Protein AF-A0A2T2RHN2-F1 (afdb_monomer)

Secondary structure (DSSP, 8-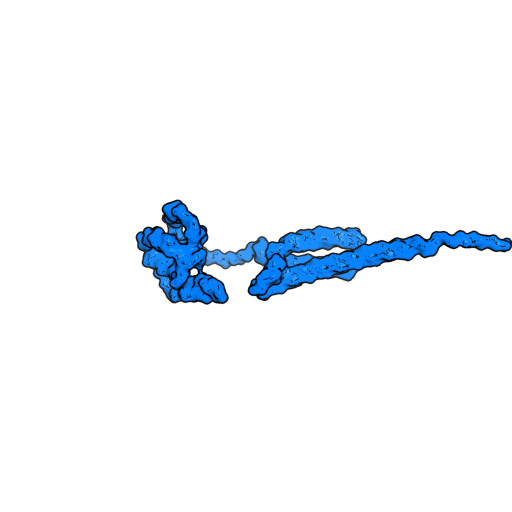state):
--------SSSHHHHHHHHHHHHHHHHHHHHHHHHHHHHHHHHHHHH--SHHHHGGGTTHHHHHHHHHHHHHHHHHH---HHHHHHHHHHHHHHHHHHHHHHS--------------EEEEE--TT---HHHHHHHHHHHT-SEEEEEEE-HHHHHHHGGGGGT-SEEEE-SS-STTEEEEEESS-EEEEEEEEETTTTEEEEEEEE----

Solvent-accessible surface area (backbone atoms only — not comparable to full-atom values): 12425 Å² total; per-residue (Å²): 141,81,86,86,76,84,90,71,77,78,71,64,59,59,59,55,49,48,56,50,53,50,53,51,50,51,51,51,54,50,51,52,50,52,36,51,52,45,50,47,18,53,51,19,70,77,65,48,83,51,75,81,49,35,63,49,46,76,50,48,70,59,53,40,53,52,44,52,56,50,42,53,52,42,68,76,74,52,87,57,63,67,61,51,50,54,41,53,51,38,44,52,60,44,44,62,65,50,49,67,76,72,49,80,80,79,73,87,69,88,67,77,89,72,87,78,42,75,41,80,44,74,62,46,62,84,54,82,62,53,68,59,53,53,50,52,54,59,72,67,63,48,44,32,39,37,38,32,23,31,26,65,69,49,53,65,64,51,56,68,49,61,80,76,24,80,31,76,51,63,38,92,60,50,44,84,58,7,41,37,40,37,18,56,50,71,71,37,85,68,46,73,48,66,44,75,98,76,59,41,66,43,78,48,64,43,74,80,83,83,129

Foldseek 3Di:
DDDDDDPDDPPPVPVVVVVVVVVVVVLVVVLVVLLVLLVLLLVCVVPVPDPVSVVSVPCLVVSLVVLVVSLVVCVVPPPPVVSNVSSVVSNVSSCVSPVVVVPDPPPPDPDDDPDAFEAEDACQQPDPPLVVVVVVCVVSLHQKYKYWQHAPVSVVSCVVCVVVFVDKDKAPHRPRTIMMMGHNFDWAPWDWAADDPVRHTDIDTDGDRDD

Radius of gyration: 30.42 Å; Cα contacts (8 Å, |Δi|>4): 239; chains: 1; bounding box: 68×36×105 Å

Nearest PDB structures (foldseek):
  7n94-assembly2_B  TM=6.405E-01  e=8.245E-03  Homo sapiens
  7n8k-assembly2_B  TM=5.873E-01  e=9.298E-03  Homo sapiens
  2v0r-assembly2_B  TM=6.037E-01  e=1.416E-02  Homo sapiens
  2v0s-assembly1_A  TM=5.812E-01  e=1.182E-02  Homo sapiens
  9had-assembly1_A  TM=3.430E-01  e=9.296E+00  Dermatophagoides farinae

Structure (mmCIF, N/CA/C/O backbone):
data_AF-A0A2T2RHN2-F1
#
_entry.id   AF-A0A2T2RHN2-F1
#
loop_
_atom_site.group_PDB
_atom_site.id
_atom_site.type_symbol
_atom_site.label_atom_id
_atom_site.label_alt_id
_atom_site.label_comp_id
_atom_site.label_asym_id
_atom_site.label_entity_id
_atom_site.label_seq_id
_atom_site.pdbx_PDB_ins_code
_atom_site.Cartn_x
_atom_site.Cartn_y
_atom_site.Cartn_z
_atom_site.occupancy
_atom_site.B_iso_or_equiv
_atom_site.auth_seq_id
_atom_site.auth_comp_id
_atom_site.auth_asym_id
_atom_site.auth_atom_id
_atom_site.pdbx_PDB_model_num
ATOM 1 N N . MET A 1 1 ? 44.131 2.627 -80.416 1.00 45.66 1 MET A N 1
ATOM 2 C CA . MET A 1 1 ? 44.032 3.645 -79.345 1.00 45.66 1 MET A CA 1
ATOM 3 C C . MET A 1 1 ? 42.697 4.346 -79.574 1.00 45.66 1 MET A C 1
ATOM 5 O O . MET A 1 1 ? 42.545 4.954 -80.615 1.00 45.66 1 MET A O 1
ATOM 9 N N . ILE A 1 2 ? 41.612 4.016 -78.872 1.00 35.91 2 ILE A N 1
ATOM 10 C CA . ILE A 1 2 ? 41.180 4.552 -77.568 1.00 35.91 2 ILE A CA 1
ATOM 11 C C . ILE A 1 2 ? 40.136 3.562 -77.002 1.00 35.91 2 ILE A C 1
ATOM 13 O O . ILE A 1 2 ? 39.205 3.189 -77.713 1.00 35.91 2 ILE A O 1
ATOM 17 N N . LYS A 1 3 ? 40.288 3.109 -75.748 1.00 37.75 3 LYS A N 1
ATOM 18 C CA . LYS A 1 3 ? 39.259 2.329 -75.030 1.00 37.75 3 LYS A CA 1
ATOM 19 C C . LYS A 1 3 ? 38.286 3.305 -74.365 1.00 37.75 3 LYS A C 1
ATOM 21 O O . LYS A 1 3 ? 38.691 4.061 -73.487 1.00 37.75 3 LYS A O 1
ATOM 26 N N . PHE A 1 4 ? 37.015 3.268 -74.759 1.00 41.06 4 PHE A N 1
ATOM 27 C CA . PHE A 1 4 ? 35.934 3.932 -74.032 1.00 41.06 4 PHE A CA 1
ATOM 28 C C . PHE A 1 4 ? 35.658 3.163 -72.733 1.00 41.06 4 PHE A C 1
ATOM 30 O O . PHE A 1 4 ? 35.213 2.018 -72.760 1.00 41.06 4 PHE A O 1
ATOM 37 N N . GLY A 1 5 ? 35.975 3.776 -71.591 1.00 41.75 5 GLY A N 1
ATOM 38 C CA . GLY A 1 5 ? 35.589 3.276 -70.273 1.00 41.75 5 GLY A CA 1
ATOM 39 C C . GLY A 1 5 ? 34.109 3.553 -70.015 1.00 41.75 5 GLY A C 1
ATOM 40 O O . GLY A 1 5 ? 33.680 4.707 -70.064 1.00 41.75 5 GLY A O 1
ATOM 41 N N . ASN A 1 6 ? 33.335 2.499 -69.752 1.00 39.72 6 ASN A N 1
ATOM 42 C CA . ASN A 1 6 ? 31.923 2.598 -69.393 1.00 39.72 6 ASN A CA 1
ATOM 43 C C . ASN A 1 6 ? 31.744 3.404 -68.101 1.00 39.72 6 ASN A C 1
ATOM 45 O O . ASN A 1 6 ? 32.326 3.111 -67.059 1.00 39.72 6 ASN A O 1
ATOM 49 N N . ARG A 1 7 ? 30.909 4.438 -68.191 1.00 46.47 7 ARG A N 1
ATOM 50 C CA . ARG A 1 7 ? 30.643 5.434 -67.154 1.00 46.47 7 ARG A CA 1
ATOM 51 C C . ARG A 1 7 ? 29.357 5.068 -66.394 1.00 46.47 7 ARG A C 1
ATOM 53 O O . ARG A 1 7 ? 28.388 5.814 -66.454 1.00 46.47 7 ARG A O 1
ATOM 60 N N . THR A 1 8 ? 29.316 3.914 -65.720 1.00 46.62 8 THR A N 1
ATOM 61 C CA . THR A 1 8 ? 28.096 3.446 -65.010 1.00 46.62 8 THR A CA 1
ATOM 62 C C . THR A 1 8 ? 28.266 3.093 -63.528 1.00 46.62 8 THR A C 1
ATOM 64 O O . THR A 1 8 ? 27.262 2.868 -62.856 1.00 46.62 8 THR A O 1
ATOM 67 N N . ASP A 1 9 ? 29.473 3.136 -62.959 1.00 45.91 9 ASP A N 1
ATOM 68 C CA . ASP A 1 9 ? 29.693 2.636 -61.585 1.00 45.91 9 ASP A CA 1
ATOM 69 C C . ASP A 1 9 ? 29.592 3.685 -60.461 1.00 45.91 9 ASP A C 1
ATOM 71 O O . ASP A 1 9 ? 29.598 3.337 -59.281 1.00 45.91 9 ASP A O 1
ATOM 75 N N . TYR A 1 10 ? 29.405 4.971 -60.775 1.00 45.69 10 TYR A N 1
ATOM 7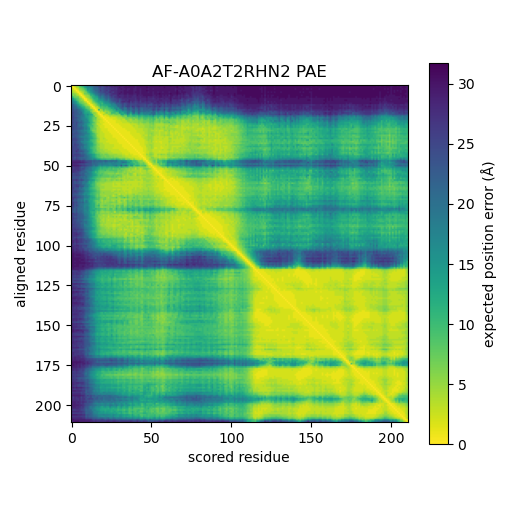6 C CA . TYR A 1 10 ? 29.424 6.032 -59.752 1.00 45.69 10 TYR A CA 1
ATOM 77 C C . TYR A 1 10 ? 28.093 6.257 -59.007 1.00 45.69 10 TYR A C 1
ATOM 79 O O . TYR A 1 10 ? 28.098 6.836 -57.923 1.00 45.69 10 TYR A O 1
ATOM 87 N N . CYS A 1 11 ? 26.951 5.785 -59.523 1.00 47.25 11 CYS A N 1
ATOM 88 C CA . CYS A 1 11 ? 25.638 6.083 -58.919 1.00 47.25 11 CYS A CA 1
ATOM 89 C C . CYS A 1 11 ? 25.150 5.052 -57.882 1.00 47.25 11 CYS A C 1
ATOM 91 O O . CYS A 1 11 ? 24.209 5.334 -57.143 1.00 47.25 11 CYS A O 1
ATOM 93 N N . LYS A 1 12 ? 25.777 3.871 -57.774 1.00 46.38 12 LYS A N 1
ATOM 94 C CA . LYS A 1 12 ? 25.343 2.832 -56.814 1.00 46.38 12 LYS A CA 1
ATOM 95 C C . LYS A 1 12 ? 25.909 3.023 -55.398 1.00 46.38 12 LYS A C 1
ATOM 97 O O . LYS A 1 12 ? 25.287 2.585 -54.432 1.00 46.38 12 LYS A O 1
ATOM 102 N N . GLY A 1 13 ? 27.044 3.711 -55.249 1.00 47.38 13 GLY A N 1
ATOM 103 C CA . GLY A 1 13 ? 27.705 3.908 -53.950 1.00 47.38 13 GLY A CA 1
ATOM 104 C C . GLY A 1 13 ? 27.023 4.929 -53.028 1.00 47.38 13 GLY A C 1
ATOM 105 O O . GLY A 1 13 ? 27.021 4.763 -51.808 1.00 47.38 13 GLY A O 1
ATOM 106 N N . THR A 1 14 ? 26.398 5.967 -53.588 1.00 53.41 14 THR A N 1
ATOM 107 C CA . THR A 1 14 ? 25.797 7.070 -52.816 1.00 53.41 14 THR A CA 1
ATOM 108 C C . THR A 1 14 ? 24.461 6.683 -52.178 1.00 53.41 14 THR A C 1
ATOM 110 O O . THR A 1 14 ? 24.249 6.965 -50.998 1.00 53.41 14 THR A O 1
ATOM 113 N N . VAL A 1 15 ? 23.597 5.969 -52.910 1.00 55.09 15 VAL A N 1
ATOM 114 C CA . VAL A 1 15 ? 22.290 5.490 -52.417 1.00 55.09 15 VAL A CA 1
ATOM 115 C C . VAL A 1 15 ? 22.461 4.393 -51.357 1.00 55.09 15 VAL A C 1
ATOM 117 O O . VAL A 1 15 ? 21.813 4.427 -50.308 1.00 55.09 15 VAL A O 1
ATOM 120 N N . PHE A 1 16 ? 23.396 3.458 -51.570 1.00 50.88 16 PHE A N 1
ATOM 121 C CA . PHE A 1 16 ? 23.699 2.400 -50.602 1.00 50.88 16 PHE A CA 1
ATOM 122 C C . PHE A 1 16 ? 24.265 2.972 -49.290 1.00 50.88 16 PHE A C 1
ATOM 124 O O . PHE A 1 16 ? 23.794 2.617 -48.206 1.00 50.88 16 PHE A O 1
ATOM 131 N N . GLY A 1 17 ? 25.193 3.934 -49.373 1.00 60.88 17 GLY A N 1
ATOM 132 C CA . GLY A 1 17 ? 25.749 4.627 -48.207 1.00 60.88 17 GLY A CA 1
ATOM 133 C C . GLY A 1 17 ? 24.723 5.463 -47.430 1.00 60.88 17 GLY A C 1
ATOM 134 O O . GLY A 1 17 ? 24.774 5.501 -46.200 1.00 60.88 17 GLY A O 1
ATOM 135 N N . TRP A 1 18 ? 23.756 6.081 -48.116 1.00 58.50 18 TRP A N 1
ATOM 136 C CA . TRP A 1 18 ? 22.646 6.803 -47.479 1.00 58.50 18 TRP A CA 1
ATOM 137 C C . TRP A 1 18 ? 21.743 5.875 -46.667 1.00 58.50 18 TRP A C 1
ATOM 139 O O . TRP A 1 18 ? 21.431 6.174 -45.514 1.00 58.50 18 TRP A O 1
ATOM 149 N N . SER A 1 19 ? 21.400 4.707 -47.218 1.00 74.69 19 SER A N 1
ATOM 150 C CA . SER A 1 19 ? 20.583 3.716 -46.509 1.00 74.69 19 SER A CA 1
ATOM 151 C C . SER A 1 19 ? 21.261 3.207 -45.229 1.00 74.69 19 SER A C 1
ATOM 153 O O . SER A 1 19 ? 20.607 3.052 -44.199 1.00 74.69 19 SER A O 1
ATOM 155 N N . GLN A 1 20 ? 22.585 3.010 -45.252 1.00 75.25 20 GLN A N 1
ATOM 156 C CA . GLN A 1 20 ? 23.340 2.564 -44.080 1.00 75.25 20 GLN A CA 1
ATOM 157 C C . GLN A 1 20 ? 23.514 3.665 -43.032 1.00 75.25 20 GLN A C 1
ATOM 159 O O . GLN A 1 20 ? 23.346 3.409 -41.839 1.00 75.25 20 GLN A O 1
ATOM 164 N N . ARG A 1 21 ? 23.798 4.902 -43.457 1.00 80.75 21 ARG A N 1
ATOM 165 C CA . ARG A 1 21 ? 23.876 6.060 -42.551 1.00 80.75 21 ARG A CA 1
ATOM 166 C C . ARG A 1 21 ? 22.539 6.325 -41.863 1.00 80.75 21 ARG A C 1
ATOM 168 O O . ARG A 1 21 ? 22.527 6.572 -40.662 1.00 80.75 21 ARG A O 1
ATOM 175 N N . MET A 1 22 ? 21.434 6.210 -42.598 1.00 82.75 22 MET A N 1
ATOM 176 C CA . MET A 1 22 ? 20.087 6.397 -42.063 1.00 82.75 22 MET A CA 1
ATOM 177 C C . MET A 1 22 ? 19.697 5.286 -41.083 1.00 82.75 22 MET A C 1
ATOM 179 O O . MET A 1 22 ? 19.228 5.590 -39.991 1.00 82.75 22 MET A O 1
ATOM 183 N N . LYS A 1 23 ? 19.981 4.013 -41.400 1.00 82.38 23 LYS A N 1
ATOM 184 C CA . LYS A 1 23 ? 19.809 2.896 -40.449 1.00 82.38 23 LYS A CA 1
ATOM 185 C C . LYS A 1 23 ? 20.590 3.132 -39.160 1.00 82.38 23 LYS A C 1
ATOM 187 O O . LYS A 1 23 ? 20.031 3.007 -38.079 1.00 82.38 23 LYS A O 1
ATOM 192 N N . ARG A 1 24 ? 21.856 3.544 -39.277 1.00 82.31 24 ARG A N 1
ATOM 193 C CA . ARG A 1 24 ? 22.706 3.839 -38.122 1.00 82.31 24 ARG A CA 1
ATOM 194 C C . ARG A 1 24 ? 22.147 4.990 -37.283 1.00 82.31 24 ARG A C 1
ATOM 196 O O . ARG A 1 24 ? 22.109 4.876 -36.065 1.00 82.31 24 ARG A O 1
ATOM 203 N N . LEU A 1 25 ? 21.686 6.069 -37.916 1.00 86.94 25 LEU A N 1
ATOM 204 C CA . LEU A 1 25 ? 21.055 7.195 -37.224 1.00 86.94 25 LEU A CA 1
ATOM 205 C C . LEU A 1 25 ? 19.799 6.755 -36.459 1.00 86.94 25 LEU A C 1
ATOM 207 O O . LEU A 1 25 ? 19.671 7.079 -35.284 1.00 86.94 25 LEU A O 1
ATOM 211 N N . LEU A 1 26 ? 18.919 5.974 -37.092 1.00 87.38 26 LEU A N 1
ATOM 212 C CA . LEU A 1 26 ? 17.721 5.432 -36.443 1.00 87.38 26 LEU A CA 1
ATOM 213 C C . LEU A 1 26 ? 18.077 4.554 -35.238 1.00 87.38 26 LEU A C 1
ATOM 215 O O . LEU A 1 26 ? 17.452 4.680 -34.189 1.00 87.38 26 LEU A O 1
ATOM 219 N N . THR A 1 27 ? 19.115 3.720 -35.350 1.00 85.19 27 THR A N 1
ATOM 220 C CA . THR A 1 27 ? 19.621 2.924 -34.225 1.00 85.19 27 THR A CA 1
ATOM 221 C C . THR A 1 27 ? 20.104 3.806 -33.074 1.00 85.19 27 THR A C 1
ATOM 223 O O . THR A 1 27 ? 19.734 3.554 -31.932 1.00 85.19 27 THR A O 1
ATOM 226 N N . TYR A 1 28 ? 20.881 4.856 -33.356 1.00 85.56 28 TYR A N 1
ATOM 227 C CA . TYR A 1 28 ? 21.343 5.795 -32.328 1.00 85.56 28 TYR A CA 1
ATOM 228 C C . TYR A 1 28 ? 20.181 6.519 -31.644 1.00 85.56 28 TYR A C 1
ATOM 230 O O . TYR A 1 28 ? 20.157 6.600 -30.419 1.00 85.56 28 TYR A O 1
ATOM 238 N N . VAL A 1 29 ? 19.209 7.009 -32.419 1.00 88.94 29 VAL A N 1
ATOM 239 C CA . VAL A 1 29 ? 18.009 7.669 -31.886 1.00 88.94 29 VAL A CA 1
ATOM 240 C C . VAL A 1 29 ? 17.235 6.713 -30.982 1.00 88.94 29 VAL A C 1
ATOM 242 O O . VAL A 1 29 ? 16.855 7.089 -29.877 1.00 88.94 29 VAL A O 1
ATOM 245 N N . PHE A 1 30 ? 17.065 5.460 -31.405 1.00 87.56 30 PHE A N 1
ATOM 246 C CA . PHE A 1 30 ? 16.372 4.456 -30.609 1.00 87.56 30 PHE A CA 1
ATOM 247 C C . PHE A 1 30 ? 17.128 4.118 -29.313 1.00 87.56 30 PHE A C 1
ATOM 249 O O . PHE A 1 30 ? 16.534 4.189 -28.239 1.00 87.56 30 PHE A O 1
ATOM 256 N N . CYS A 1 31 ? 18.440 3.846 -29.374 1.00 85.25 31 CYS A N 1
ATOM 257 C CA . CYS A 1 31 ? 19.274 3.623 -28.184 1.00 85.25 31 CYS A CA 1
ATOM 258 C C . CYS A 1 31 ? 19.192 4.790 -27.200 1.00 85.25 31 CYS A C 1
ATOM 260 O O . CYS A 1 31 ? 19.009 4.580 -26.005 1.00 85.25 31 CYS A O 1
ATOM 262 N N . LEU A 1 32 ? 19.319 6.018 -27.707 1.00 88.94 32 LEU A N 1
ATOM 263 C CA . LEU A 1 32 ? 19.265 7.214 -26.881 1.00 88.94 32 LEU A CA 1
ATOM 264 C C . LEU A 1 32 ? 17.880 7.387 -26.254 1.00 88.94 32 LEU A C 1
ATOM 266 O O . LEU A 1 32 ? 17.791 7.723 -25.080 1.00 88.94 32 LEU A O 1
ATOM 270 N N . SER A 1 33 ? 16.806 7.109 -26.998 1.00 87.94 33 SER A N 1
ATOM 271 C CA . SER A 1 33 ? 15.444 7.176 -26.463 1.00 87.94 33 SER A CA 1
ATOM 272 C C . SER A 1 33 ? 15.217 6.164 -25.337 1.00 87.94 33 SER A C 1
ATOM 274 O O . SER A 1 33 ? 14.717 6.545 -24.281 1.00 87.94 33 SER A O 1
ATOM 276 N N . LEU A 1 34 ? 15.663 4.911 -25.506 1.00 86.12 34 LEU A N 1
ATOM 277 C CA . LEU A 1 34 ? 15.585 3.890 -24.460 1.00 86.12 34 LEU A CA 1
ATOM 278 C C . LEU A 1 34 ? 16.412 4.280 -23.238 1.00 86.12 34 LEU A C 1
ATOM 280 O O . LEU A 1 34 ? 15.934 4.153 -22.112 1.00 86.12 34 LEU A O 1
ATOM 284 N N . PHE A 1 35 ? 17.622 4.797 -23.450 1.00 87.75 35 PHE A N 1
ATOM 285 C CA . PHE A 1 35 ? 18.475 5.288 -22.374 1.00 87.75 35 PHE A CA 1
ATOM 286 C C . PHE A 1 35 ? 17.802 6.417 -21.586 1.00 87.75 35 PHE A C 1
ATOM 288 O O . PHE A 1 35 ? 17.729 6.351 -20.362 1.00 87.75 35 PHE A O 1
ATOM 295 N N . VAL A 1 36 ? 17.255 7.423 -22.275 1.00 89.69 36 VAL A N 1
ATOM 296 C CA . VAL A 1 36 ? 16.571 8.562 -21.645 1.00 89.69 36 VAL A CA 1
ATOM 297 C C . VAL A 1 36 ? 15.334 8.106 -20.872 1.00 89.69 36 VAL A C 1
ATOM 299 O O . VAL A 1 36 ? 15.173 8.500 -19.722 1.00 89.69 36 VAL A O 1
ATOM 302 N N . VAL A 1 37 ? 14.494 7.239 -21.447 1.00 87.06 37 VAL A N 1
ATOM 303 C CA . VAL A 1 37 ? 13.318 6.683 -20.751 1.00 87.06 37 VAL A CA 1
ATOM 304 C C . VAL A 1 37 ? 13.734 5.913 -19.497 1.00 87.06 37 VAL A C 1
ATOM 306 O O . VAL A 1 37 ? 13.129 6.078 -18.442 1.00 87.06 37 VAL A O 1
ATOM 309 N N . SER A 1 38 ? 14.805 5.126 -19.587 1.00 85.00 38 SER A N 1
ATOM 310 C CA . SER A 1 38 ? 15.344 4.357 -18.459 1.00 85.00 38 SER A CA 1
ATOM 311 C C . SER A 1 38 ? 15.902 5.254 -17.358 1.00 85.00 38 SER A C 1
ATOM 313 O O . SER A 1 38 ? 15.696 4.990 -16.175 1.00 85.00 38 SER A O 1
ATOM 315 N N . LEU A 1 39 ? 16.574 6.341 -17.739 1.00 86.12 39 LEU A N 1
ATOM 316 C CA . LEU A 1 39 ? 17.090 7.332 -16.804 1.00 86.12 39 LEU A CA 1
ATOM 317 C C . LEU A 1 39 ? 15.952 8.091 -16.112 1.00 86.12 39 LEU A C 1
ATOM 319 O O . LEU A 1 39 ? 16.009 8.291 -14.903 1.00 86.12 39 LEU A O 1
ATOM 323 N N . ILE A 1 40 ? 14.901 8.466 -16.851 1.00 87.00 40 ILE A N 1
ATOM 324 C CA . ILE A 1 40 ? 13.696 9.089 -16.285 1.00 87.00 40 ILE A CA 1
ATOM 325 C C . ILE A 1 40 ? 13.009 8.127 -15.314 1.00 87.00 40 ILE A C 1
ATOM 327 O O . ILE A 1 40 ? 12.635 8.547 -14.224 1.00 87.00 40 ILE A O 1
ATOM 331 N N . ALA A 1 41 ? 12.886 6.843 -15.658 1.00 83.81 41 ALA A N 1
ATOM 332 C CA . ALA A 1 41 ? 12.314 5.836 -14.767 1.00 83.81 41 ALA A CA 1
ATOM 333 C C . ALA A 1 41 ? 13.132 5.675 -13.470 1.00 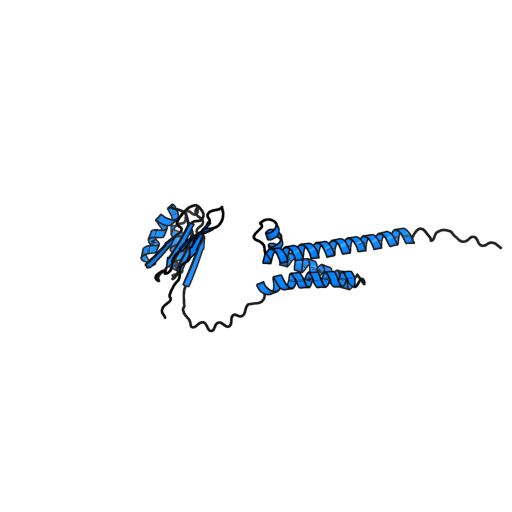83.81 41 ALA A C 1
ATOM 335 O O . ALA A 1 41 ? 12.553 5.627 -12.385 1.00 83.81 41 ALA A O 1
ATOM 336 N N . TRP A 1 42 ? 14.467 5.667 -13.562 1.00 82.94 42 TRP A N 1
ATOM 337 C CA . TRP A 1 42 ? 15.355 5.626 -12.392 1.00 82.94 42 TRP A CA 1
ATOM 338 C C . TRP A 1 42 ? 15.234 6.889 -11.527 1.00 82.94 42 TRP A C 1
ATOM 340 O O . TRP A 1 42 ? 15.030 6.795 -10.319 1.00 82.94 42 TRP A O 1
ATOM 350 N N . LEU A 1 43 ? 15.278 8.080 -12.135 1.00 83.56 43 LEU A N 1
ATOM 351 C CA . LEU A 1 43 ? 15.092 9.351 -11.422 1.00 83.56 43 LEU A CA 1
ATOM 352 C C . LEU A 1 43 ? 13.704 9.447 -10.782 1.00 83.56 43 LEU A C 1
ATOM 354 O O . LEU A 1 43 ? 13.565 9.958 -9.673 1.00 83.56 43 LEU A O 1
ATOM 358 N N . SER A 1 44 ? 12.683 8.920 -11.456 1.00 83.25 44 SER A N 1
ATOM 359 C CA . SER A 1 44 ? 11.334 8.817 -10.916 1.00 83.25 44 SER A CA 1
ATOM 360 C C . SER A 1 44 ? 11.279 7.927 -9.681 1.00 83.25 44 SER A C 1
ATOM 362 O O . SER A 1 44 ? 10.499 8.211 -8.785 1.00 83.25 44 SER A O 1
ATOM 364 N N . ASN A 1 45 ? 12.068 6.856 -9.603 1.00 77.38 45 ASN A N 1
ATOM 365 C CA . ASN A 1 45 ? 12.084 6.016 -8.409 1.00 77.38 45 ASN A CA 1
ATOM 366 C C . ASN A 1 45 ? 12.676 6.766 -7.200 1.00 77.38 45 ASN A C 1
ATOM 368 O O . ASN A 1 45 ? 12.196 6.612 -6.083 1.00 77.38 45 ASN A O 1
ATOM 372 N N . LEU A 1 46 ? 13.666 7.635 -7.439 1.00 76.75 46 LEU A N 1
ATOM 373 C CA . LEU A 1 46 ? 14.328 8.422 -6.393 1.00 76.75 46 LEU A CA 1
ATOM 374 C C . LEU A 1 46 ? 13.524 9.650 -5.937 1.00 76.75 46 LEU A C 1
ATOM 376 O O . LEU A 1 46 ? 13.543 9.993 -4.757 1.00 76.75 46 LEU A O 1
ATOM 380 N N . TYR A 1 47 ? 12.842 10.331 -6.863 1.00 73.75 47 TYR A N 1
ATOM 381 C CA . TYR A 1 47 ? 12.245 11.656 -6.628 1.00 73.75 47 TYR A CA 1
ATOM 382 C C . TYR A 1 47 ? 10.758 11.755 -7.005 1.00 73.75 47 TYR A C 1
ATOM 384 O O . TYR A 1 47 ? 10.192 12.850 -6.990 1.00 73.75 47 TYR A O 1
ATOM 392 N N . GLY A 1 48 ? 10.118 10.642 -7.375 1.00 61.12 48 GLY A N 1
ATOM 393 C CA . GLY A 1 48 ? 8.780 10.583 -7.971 1.00 61.12 48 GLY A CA 1
ATOM 394 C C . GLY A 1 48 ? 7.643 10.907 -7.012 1.00 61.12 48 GLY A C 1
ATOM 395 O O . GLY A 1 48 ? 6.867 10.039 -6.648 1.00 61.12 48 GLY A O 1
ATOM 396 N N . TRP A 1 49 ? 7.516 12.179 -6.647 1.00 59.88 49 TRP A N 1
ATOM 397 C CA . TRP A 1 49 ? 6.303 12.745 -6.048 1.00 59.88 49 TRP A CA 1
ATOM 398 C C . TRP A 1 49 ? 5.594 13.699 -7.031 1.00 59.88 49 TRP A C 1
ATOM 400 O O . TRP A 1 49 ? 4.590 14.327 -6.695 1.00 59.88 49 TRP A O 1
ATOM 410 N N . VAL A 1 50 ? 6.116 13.820 -8.262 1.00 65.31 50 VAL A N 1
ATOM 411 C CA . VAL A 1 50 ? 5.568 14.641 -9.350 1.00 65.31 50 VAL A CA 1
ATOM 412 C C . VAL A 1 50 ? 4.872 13.726 -10.366 1.00 65.31 50 VAL A C 1
ATOM 414 O O . VAL A 1 50 ? 5.520 13.015 -11.135 1.00 65.31 50 VAL A O 1
ATOM 417 N N . LEU A 1 51 ? 3.536 13.774 -10.362 1.00 66.31 51 LEU A N 1
ATOM 418 C CA . LEU A 1 51 ? 2.613 12.827 -11.013 1.00 66.31 51 LEU A CA 1
ATOM 419 C C . LEU A 1 51 ? 2.933 12.389 -12.467 1.00 66.31 51 LEU A C 1
ATOM 421 O O . LEU A 1 51 ? 2.784 11.204 -12.750 1.00 66.31 51 LEU A O 1
ATOM 425 N N . PRO A 1 52 ? 3.359 13.242 -13.424 1.00 75.38 52 PRO A N 1
ATOM 426 C CA . PRO A 1 52 ? 3.637 12.762 -14.786 1.00 75.38 52 PRO A CA 1
ATOM 427 C C . PRO A 1 52 ? 4.927 11.938 -14.911 1.00 75.38 52 PRO A C 1
ATOM 429 O O . PRO A 1 52 ? 5.030 11.102 -15.804 1.00 75.38 52 PRO A O 1
ATOM 432 N N . ILE A 1 53 ? 5.914 12.165 -14.040 1.00 76.75 53 ILE A N 1
ATOM 433 C CA . ILE A 1 53 ? 7.209 11.468 -14.092 1.00 76.75 53 ILE A CA 1
ATOM 434 C C . ILE A 1 53 ? 7.089 10.076 -13.457 1.00 76.75 53 ILE A C 1
ATOM 436 O O . ILE A 1 53 ? 7.679 9.126 -13.969 1.00 76.75 53 ILE A O 1
ATOM 440 N N . GLU A 1 54 ? 6.237 9.945 -12.433 1.00 79.25 54 GLU A N 1
ATOM 441 C CA . GLU A 1 54 ? 5.907 8.677 -11.763 1.00 79.25 54 GLU A CA 1
ATOM 442 C C . GLU A 1 54 ? 5.471 7.585 -12.748 1.00 79.25 54 GLU A C 1
ATOM 444 O O . GLU A 1 54 ? 5.835 6.417 -12.589 1.00 79.25 54 GLU A O 1
ATOM 449 N N . LEU A 1 55 ? 4.780 7.969 -13.829 1.00 81.88 55 LEU A N 1
ATOM 450 C CA . LEU A 1 55 ? 4.243 7.029 -14.810 1.00 81.88 55 LEU A CA 1
ATOM 451 C C . LEU A 1 55 ? 5.327 6.146 -15.459 1.00 81.88 55 LEU A C 1
ATOM 453 O O . LEU A 1 55 ? 5.086 4.976 -15.760 1.00 81.88 55 LEU A O 1
ATOM 457 N N . PHE A 1 56 ? 6.542 6.680 -15.623 1.00 81.94 56 PHE A N 1
ATOM 458 C CA . PHE A 1 56 ? 7.679 5.954 -16.197 1.00 81.94 56 PHE A CA 1
ATOM 459 C C . PHE A 1 56 ? 8.244 4.887 -15.254 1.00 81.94 56 PHE A C 1
ATOM 461 O O . PHE A 1 56 ? 8.913 3.959 -15.701 1.00 81.94 56 PHE A O 1
ATOM 468 N N . SER A 1 57 ? 7.961 4.963 -13.955 1.00 81.25 57 SER A N 1
ATOM 469 C CA . SER A 1 57 ? 8.433 3.964 -12.997 1.00 81.25 57 SER A CA 1
ATOM 470 C C . SER A 1 57 ? 7.631 2.653 -13.039 1.00 81.25 57 SER A C 1
ATOM 472 O O . SER A 1 57 ? 8.145 1.621 -12.609 1.00 81.25 57 SER A O 1
ATOM 474 N N . HIS A 1 58 ? 6.415 2.647 -13.601 1.00 81.12 58 HIS A N 1
ATOM 475 C CA . HIS A 1 58 ? 5.532 1.472 -13.573 1.00 81.12 58 HIS A CA 1
ATOM 476 C C . HIS A 1 58 ? 5.892 0.378 -14.587 1.00 81.12 58 HIS A C 1
ATOM 478 O O . HIS A 1 58 ? 5.580 -0.788 -14.353 1.00 81.12 58 HIS A O 1
ATOM 484 N N . PHE A 1 59 ? 6.544 0.723 -15.704 1.00 86.44 59 PHE A N 1
ATOM 485 C CA . PHE A 1 59 ? 6.783 -0.206 -16.822 1.00 86.44 59 PHE A CA 1
ATOM 486 C C . PHE A 1 59 ? 8.253 -0.635 -16.974 1.00 86.44 59 PHE A C 1
ATOM 488 O O . PHE A 1 59 ? 8.707 -1.010 -18.057 1.00 86.44 59 PHE A O 1
ATOM 495 N N . GLN A 1 60 ? 9.022 -0.584 -15.883 1.00 85.62 60 GLN A N 1
ATOM 496 C CA . GLN A 1 60 ? 10.462 -0.863 -15.907 1.00 85.62 60 GLN A CA 1
ATOM 497 C C . GLN A 1 60 ? 10.790 -2.277 -16.406 1.00 85.62 60 GLN A C 1
ATOM 499 O O . GLN A 1 60 ? 11.728 -2.446 -17.184 1.00 85.62 60 GLN A O 1
ATOM 504 N N . ALA A 1 61 ? 9.985 -3.282 -16.043 1.00 85.69 61 ALA A N 1
ATOM 505 C CA . ALA A 1 61 ? 10.161 -4.656 -16.518 1.00 85.69 61 ALA A CA 1
ATOM 506 C C . ALA A 1 61 ? 10.013 -4.769 -18.046 1.00 85.69 61 ALA A C 1
ATOM 508 O O . ALA A 1 61 ? 10.794 -5.456 -18.703 1.00 85.69 61 ALA A O 1
ATOM 509 N N . GLN A 1 62 ? 9.055 -4.050 -18.633 1.00 89.62 62 GLN A N 1
ATOM 510 C CA . GLN A 1 62 ? 8.846 -4.000 -20.077 1.00 89.62 62 GLN A CA 1
ATOM 511 C C . GLN A 1 62 ? 10.031 -3.315 -20.768 1.00 89.62 62 GLN A C 1
ATOM 513 O O . GLN A 1 62 ? 10.530 -3.828 -21.770 1.00 89.62 62 GLN A O 1
ATOM 518 N N . TYR A 1 63 ? 10.531 -2.204 -20.213 1.00 87.81 63 TYR A N 1
ATOM 519 C CA . TYR A 1 63 ? 11.715 -1.514 -20.741 1.00 87.81 63 TYR A CA 1
ATOM 520 C C . TYR A 1 63 ? 12.959 -2.399 -20.696 1.00 87.81 63 TYR A C 1
ATOM 522 O O . TYR A 1 63 ? 13.737 -2.412 -21.651 1.00 87.81 63 TYR A O 1
ATOM 530 N N . PHE A 1 64 ? 13.122 -3.180 -19.626 1.00 88.69 64 PHE A N 1
ATOM 531 C CA . PHE A 1 64 ? 14.202 -4.150 -19.493 1.00 88.69 64 PHE A CA 1
ATOM 532 C C . PHE A 1 64 ? 14.130 -5.239 -20.561 1.00 88.69 64 PHE A C 1
ATOM 534 O O . PHE A 1 64 ? 15.111 -5.461 -21.264 1.00 88.69 64 PHE A O 1
ATOM 541 N N . ILE A 1 65 ? 12.964 -5.869 -20.737 1.00 89.94 65 ILE A N 1
ATOM 542 C CA . ILE A 1 65 ? 12.763 -6.928 -21.736 1.00 89.94 65 ILE A CA 1
ATOM 543 C C . ILE A 1 65 ? 13.025 -6.395 -23.151 1.00 89.94 65 ILE A C 1
ATOM 545 O O . ILE A 1 65 ? 13.754 -7.021 -23.921 1.00 89.94 65 ILE A O 1
ATOM 549 N N . ILE A 1 66 ? 12.484 -5.219 -23.491 1.00 89.19 66 ILE A N 1
ATOM 550 C CA . ILE A 1 66 ? 12.717 -4.575 -24.793 1.00 89.19 66 ILE A CA 1
ATOM 551 C C . ILE A 1 66 ? 14.210 -4.291 -24.988 1.00 89.19 66 ILE A C 1
ATOM 553 O O . ILE A 1 66 ? 14.765 -4.613 -26.039 1.00 89.19 66 ILE A O 1
ATOM 557 N N . SER A 1 67 ? 14.876 -3.743 -23.970 1.00 87.06 67 SER A N 1
ATOM 558 C CA . SER A 1 67 ? 16.312 -3.451 -24.021 1.00 87.06 67 SER A CA 1
ATOM 559 C C . SER A 1 67 ? 17.155 -4.724 -24.154 1.00 87.06 67 SER A C 1
ATOM 561 O O . SER A 1 67 ? 18.157 -4.711 -24.867 1.00 87.06 67 SER A O 1
ATOM 563 N N . LEU A 1 68 ? 16.727 -5.838 -23.549 1.00 89.88 68 LEU A N 1
ATOM 564 C CA . LEU A 1 68 ? 17.389 -7.140 -23.640 1.00 89.88 68 LEU A CA 1
ATOM 565 C C . LEU A 1 68 ? 17.279 -7.751 -25.046 1.00 89.88 68 LEU A C 1
ATOM 567 O O . LEU A 1 68 ? 18.277 -8.179 -25.624 1.00 89.88 68 LEU A O 1
ATOM 571 N N . PHE A 1 69 ? 16.088 -7.764 -25.646 1.00 89.44 69 PHE A N 1
ATOM 572 C CA . PHE A 1 69 ? 15.948 -8.236 -27.029 1.00 89.44 69 PHE A CA 1
ATOM 573 C C . PHE A 1 69 ? 16.721 -7.351 -28.005 1.00 89.44 69 PHE A C 1
ATOM 575 O O . PHE A 1 69 ? 17.362 -7.840 -28.939 1.00 89.44 69 PHE A O 1
ATOM 582 N N . PHE A 1 70 ? 16.699 -6.043 -27.765 1.00 84.00 70 PHE A N 1
ATOM 583 C CA . PHE A 1 70 ? 17.368 -5.086 -28.625 1.00 84.00 70 PHE A CA 1
ATOM 584 C C . PHE A 1 70 ? 18.895 -5.193 -28.550 1.00 84.00 70 PHE A C 1
ATOM 586 O O . PHE A 1 70 ? 19.558 -5.179 -29.589 1.00 84.00 70 PHE A O 1
ATOM 593 N N . ILE A 1 71 ? 19.467 -5.369 -27.353 1.00 86.62 71 ILE A N 1
ATOM 594 C CA . ILE A 1 71 ? 20.914 -5.550 -27.206 1.00 86.62 71 ILE A CA 1
ATOM 595 C C . ILE A 1 71 ? 21.391 -6.858 -27.834 1.00 86.62 71 ILE A C 1
ATOM 597 O O . ILE A 1 71 ? 22.417 -6.861 -28.511 1.00 86.62 71 ILE A O 1
ATOM 601 N N . LEU A 1 72 ? 20.625 -7.944 -27.694 1.00 86.69 72 LEU A N 1
ATOM 602 C CA . LEU A 1 72 ? 20.936 -9.219 -28.338 1.00 86.69 72 LEU A CA 1
ATOM 603 C C . LEU A 1 72 ? 20.962 -9.063 -29.863 1.00 86.69 72 LEU A C 1
ATOM 605 O O . LEU A 1 72 ? 21.931 -9.462 -30.506 1.00 86.69 72 LEU A O 1
ATOM 609 N N . GLY A 1 73 ? 19.956 -8.400 -30.441 1.00 85.06 73 GLY A N 1
ATOM 610 C CA . GLY A 1 73 ? 19.941 -8.085 -31.871 1.00 85.06 73 GLY A CA 1
ATOM 611 C C . GLY A 1 73 ? 21.131 -7.219 -32.307 1.00 85.06 73 GLY A C 1
ATOM 612 O O . GLY A 1 73 ? 21.756 -7.488 -33.335 1.00 85.06 73 GLY A O 1
ATOM 613 N N . LEU A 1 74 ? 21.496 -6.209 -31.511 1.00 84.88 74 LEU A N 1
ATOM 614 C CA . LEU A 1 74 ? 22.630 -5.328 -31.800 1.00 84.88 74 LEU A CA 1
ATOM 615 C C . LEU A 1 74 ? 23.981 -6.038 -31.751 1.00 84.88 74 LEU A C 1
ATOM 617 O O . LEU A 1 74 ? 24.821 -5.769 -32.609 1.00 84.88 74 LEU A O 1
ATOM 621 N N . LEU A 1 75 ? 24.199 -6.927 -30.782 1.00 82.62 75 LEU A N 1
ATOM 622 C CA . LEU A 1 75 ? 25.439 -7.698 -30.669 1.00 82.62 75 LEU A CA 1
ATOM 623 C C . LEU A 1 75 ? 25.627 -8.653 -31.858 1.00 82.62 75 LEU A C 1
ATOM 625 O O . LEU A 1 75 ? 26.758 -8.884 -32.281 1.00 82.62 75 LEU A O 1
ATOM 629 N N . LEU A 1 76 ? 24.531 -9.163 -32.429 1.00 83.88 76 LEU A N 1
ATOM 630 C CA . LEU A 1 76 ? 24.565 -10.060 -33.588 1.00 83.88 76 LEU A CA 1
ATOM 631 C C . LEU A 1 76 ? 24.782 -9.320 -34.918 1.00 83.88 76 LEU A C 1
ATOM 633 O O . LEU A 1 76 ? 25.444 -9.847 -35.813 1.00 83.88 76 LEU A O 1
ATOM 637 N N . VAL A 1 77 ? 24.228 -8.112 -35.067 1.00 83.19 77 VAL A N 1
ATOM 638 C CA . VAL A 1 77 ? 24.159 -7.409 -36.364 1.00 83.19 77 VAL A CA 1
ATOM 639 C C . VAL A 1 77 ? 25.156 -6.253 -36.481 1.00 83.19 77 VAL A C 1
ATOM 641 O O . VAL A 1 77 ? 25.689 -6.003 -37.563 1.00 83.19 77 VAL A O 1
ATOM 644 N N . SER A 1 78 ? 25.416 -5.522 -35.397 1.00 80.88 78 SER A N 1
ATOM 645 C CA . SER A 1 78 ? 26.260 -4.324 -35.412 1.00 80.88 78 SER A CA 1
ATOM 646 C C . SER A 1 78 ? 27.686 -4.633 -34.963 1.00 80.88 78 SER A C 1
ATOM 648 O O . SER A 1 78 ? 27.903 -5.398 -34.030 1.00 80.88 78 SER A O 1
ATOM 650 N N . ARG A 1 79 ? 28.672 -3.982 -35.591 1.00 82.75 79 ARG A N 1
ATOM 651 C CA . ARG A 1 79 ? 30.083 -3.974 -35.153 1.00 82.75 79 ARG A CA 1
ATOM 652 C C . ARG A 1 79 ? 30.492 -2.646 -34.501 1.00 82.75 79 ARG A C 1
ATOM 654 O O . ARG A 1 79 ? 31.660 -2.458 -34.177 1.00 82.75 79 ARG A O 1
ATOM 661 N N . ASP A 1 80 ? 29.550 -1.715 -34.332 1.00 85.06 80 ASP A N 1
ATOM 662 C CA . ASP A 1 80 ? 29.806 -0.413 -33.711 1.00 85.06 80 ASP A CA 1
ATOM 663 C C . ASP A 1 80 ? 29.847 -0.547 -32.181 1.00 85.06 80 ASP A C 1
ATOM 665 O O . ASP A 1 80 ? 28.812 -0.637 -31.514 1.00 85.06 80 ASP A O 1
ATOM 669 N N . GLN A 1 81 ? 31.062 -0.540 -31.632 1.00 86.81 81 GLN A N 1
ATOM 670 C CA . GLN A 1 81 ? 31.317 -0.692 -30.198 1.00 86.81 81 GLN A CA 1
ATOM 671 C C . GLN A 1 81 ? 30.656 0.407 -29.353 1.00 86.81 81 GLN A C 1
ATOM 673 O O . GLN A 1 81 ? 30.281 0.151 -28.211 1.00 86.81 81 GLN A O 1
ATOM 678 N N . LYS A 1 82 ? 30.461 1.617 -29.899 1.00 87.75 82 LYS A N 1
ATOM 679 C CA . LYS A 1 82 ? 29.841 2.724 -29.152 1.00 87.75 82 LYS A CA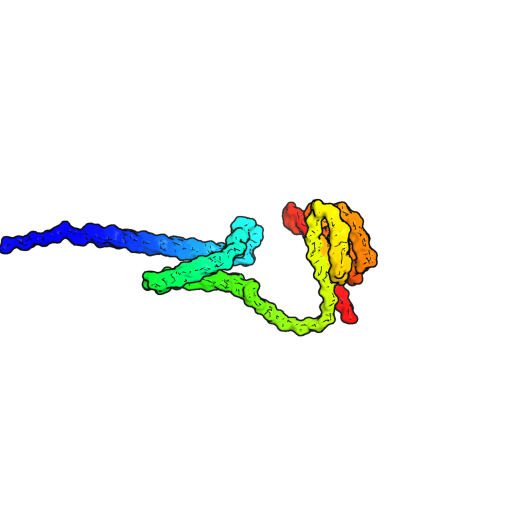 1
ATOM 680 C C . LYS A 1 82 ? 28.361 2.457 -28.893 1.00 87.75 82 LYS A C 1
ATOM 682 O O . LYS A 1 82 ? 27.880 2.680 -27.785 1.00 87.75 82 LYS A O 1
ATOM 687 N N . ILE A 1 83 ? 27.650 1.943 -29.900 1.00 83.31 83 ILE A N 1
ATOM 688 C CA . ILE A 1 83 ? 26.229 1.580 -29.786 1.00 83.31 83 ILE A CA 1
ATOM 689 C C . ILE A 1 83 ? 26.061 0.405 -28.824 1.00 83.31 83 ILE A C 1
ATOM 691 O O . ILE A 1 83 ? 25.174 0.428 -27.974 1.00 83.31 83 ILE A O 1
ATOM 695 N N . GLN A 1 84 ? 26.929 -0.604 -28.938 1.00 86.31 84 GLN A N 1
ATOM 696 C CA . GLN A 1 84 ? 26.912 -1.756 -28.038 1.00 86.31 84 GLN A CA 1
ATOM 697 C C . GLN A 1 84 ? 27.134 -1.321 -26.586 1.00 86.31 84 GLN A C 1
ATOM 699 O O . GLN A 1 84 ? 26.355 -1.705 -25.721 1.00 86.31 84 GLN A O 1
ATOM 704 N N . PHE A 1 85 ? 28.123 -0.461 -26.323 1.00 89.31 85 PHE A N 1
ATOM 705 C CA . PHE A 1 85 ? 28.374 0.069 -24.983 1.00 89.31 85 PHE A CA 1
ATOM 706 C C . PHE A 1 85 ? 27.164 0.826 -24.418 1.00 89.31 85 PHE A C 1
ATOM 708 O O . PHE A 1 85 ? 26.748 0.556 -23.293 1.00 89.31 85 PHE A O 1
ATOM 715 N N . LEU A 1 86 ? 26.554 1.723 -25.203 1.00 85.69 86 LEU A N 1
ATOM 716 C CA . LEU A 1 86 ? 25.362 2.466 -24.779 1.00 85.69 86 LEU A CA 1
ATOM 717 C C . LEU A 1 86 ? 24.184 1.530 -24.459 1.00 85.69 86 LEU A C 1
ATOM 719 O O . LEU A 1 86 ? 23.475 1.739 -23.474 1.00 85.69 86 LEU A O 1
ATOM 723 N N . ALA A 1 87 ? 23.989 0.482 -25.262 1.00 86.06 87 ALA A N 1
ATOM 724 C CA . ALA A 1 87 ? 22.955 -0.518 -25.022 1.00 86.06 87 ALA A CA 1
ATOM 725 C C . ALA A 1 87 ? 23.223 -1.324 -23.738 1.00 86.06 87 ALA A C 1
ATOM 727 O O . ALA A 1 87 ? 22.311 -1.469 -22.925 1.00 86.06 87 ALA A O 1
ATOM 728 N N . ILE A 1 88 ? 24.466 -1.781 -23.513 1.00 88.75 88 ILE A N 1
ATOM 729 C CA . ILE A 1 88 ? 24.858 -2.498 -22.282 1.00 88.75 88 ILE A CA 1
ATOM 730 C C . ILE A 1 88 ? 24.595 -1.606 -21.072 1.00 88.75 88 ILE A C 1
ATOM 732 O O . ILE A 1 88 ? 23.944 -2.025 -20.121 1.00 88.75 88 ILE A O 1
ATOM 736 N N . PHE A 1 89 ? 25.052 -0.356 -21.131 1.00 88.62 89 PHE A N 1
ATOM 737 C CA . PHE A 1 89 ? 24.893 0.598 -20.043 1.00 88.62 89 PHE A CA 1
ATOM 738 C C . PHE A 1 89 ? 23.419 0.864 -19.708 1.00 88.62 89 PHE A C 1
ATOM 740 O O . PHE A 1 89 ? 23.043 0.878 -18.537 1.00 88.62 89 PHE A O 1
ATOM 747 N N . THR A 1 90 ? 22.570 0.991 -20.733 1.00 86.00 90 THR A N 1
ATOM 748 C CA . THR A 1 90 ? 21.117 1.142 -20.565 1.00 86.00 90 THR A CA 1
ATOM 749 C C . THR A 1 90 ? 20.518 -0.056 -19.827 1.00 86.00 90 THR A C 1
ATOM 751 O O . THR A 1 90 ? 19.808 0.123 -18.838 1.00 86.00 90 THR A O 1
ATOM 754 N N . VAL A 1 91 ? 20.849 -1.280 -20.254 1.00 87.81 91 VAL A N 1
ATOM 755 C CA . VAL A 1 91 ? 20.375 -2.513 -19.607 1.00 87.81 91 VAL A CA 1
ATOM 756 C C . VAL A 1 91 ? 20.833 -2.576 -18.149 1.00 87.81 91 VAL A C 1
ATOM 758 O O . VAL A 1 91 ? 20.020 -2.873 -17.275 1.00 87.81 91 VAL A O 1
ATOM 761 N N . THR A 1 92 ? 22.095 -2.250 -17.860 1.00 86.94 92 THR A N 1
ATOM 762 C CA . THR A 1 92 ? 22.629 -2.236 -16.490 1.00 86.94 92 THR A CA 1
ATOM 763 C C . THR A 1 92 ? 21.852 -1.281 -15.580 1.00 86.94 92 THR A C 1
ATOM 765 O O . THR A 1 92 ? 21.464 -1.679 -14.483 1.00 86.94 92 THR A O 1
ATOM 768 N N . ILE A 1 93 ? 21.560 -0.054 -16.032 1.00 83.56 93 ILE A N 1
ATOM 769 C CA . ILE A 1 93 ? 20.806 0.934 -15.236 1.00 83.56 93 ILE A CA 1
ATOM 770 C C . ILE A 1 93 ? 19.404 0.426 -14.893 1.00 83.56 93 ILE A C 1
ATOM 772 O O . ILE A 1 93 ? 18.979 0.505 -13.739 1.00 83.56 93 ILE A O 1
ATOM 776 N N . ILE A 1 94 ? 18.680 -0.122 -15.872 1.00 84.00 94 ILE A N 1
ATOM 777 C CA . ILE A 1 94 ? 17.341 -0.673 -15.620 1.00 84.00 94 ILE A CA 1
ATOM 778 C C . ILE A 1 94 ? 17.431 -1.889 -14.685 1.00 84.00 94 ILE A C 1
ATOM 780 O O . ILE A 1 94 ? 16.601 -2.044 -13.790 1.00 84.00 94 ILE A O 1
ATOM 784 N N . SER A 1 95 ? 18.457 -2.731 -14.851 1.00 83.31 95 SER A N 1
ATOM 785 C CA . SER A 1 95 ? 18.638 -3.946 -14.045 1.00 83.31 95 SER A CA 1
ATOM 786 C C . SER A 1 95 ? 18.787 -3.630 -12.563 1.00 83.31 95 SER A C 1
ATOM 788 O O . SER A 1 95 ? 18.174 -4.307 -11.747 1.00 83.31 95 SER A O 1
ATOM 790 N N . ILE A 1 96 ? 19.550 -2.589 -12.209 1.00 81.94 96 ILE A N 1
ATOM 791 C CA . ILE A 1 96 ? 19.743 -2.170 -10.810 1.00 81.94 96 ILE A CA 1
ATOM 792 C C . ILE A 1 96 ? 18.403 -1.833 -10.148 1.00 81.94 96 ILE A C 1
ATOM 794 O O . ILE A 1 96 ? 18.186 -2.195 -8.994 1.00 81.94 96 ILE A O 1
ATOM 798 N N . ASN A 1 97 ? 17.492 -1.186 -10.882 1.00 74.81 97 ASN A N 1
ATOM 799 C CA . ASN A 1 97 ? 16.172 -0.861 -10.352 1.00 74.81 97 ASN A CA 1
ATOM 800 C C . ASN A 1 97 ? 15.300 -2.088 -10.156 1.00 74.81 97 ASN A C 1
ATOM 802 O O . ASN A 1 97 ? 14.595 -2.160 -9.167 1.00 74.81 97 ASN A O 1
ATOM 806 N N . ILE A 1 98 ? 15.296 -3.016 -11.111 1.00 80.06 98 ILE A N 1
ATOM 807 C CA . ILE A 1 98 ? 14.404 -4.178 -11.082 1.00 80.06 98 ILE A CA 1
ATOM 808 C C . ILE A 1 98 ? 14.885 -5.177 -10.043 1.00 80.06 98 ILE A C 1
ATOM 810 O O . ILE A 1 98 ? 14.096 -5.677 -9.248 1.00 80.06 98 ILE A O 1
ATOM 814 N N . LEU A 1 99 ? 16.181 -5.473 -10.035 1.00 79.81 99 LEU A N 1
ATOM 815 C CA . LEU A 1 99 ? 16.723 -6.603 -9.299 1.00 79.81 99 LEU A CA 1
ATOM 816 C C . LEU A 1 99 ? 16.491 -6.481 -7.784 1.00 79.81 99 LEU A C 1
ATOM 818 O O . LEU A 1 99 ? 16.284 -7.496 -7.129 1.00 79.81 99 LEU A O 1
ATOM 822 N N . SER A 1 100 ? 16.425 -5.261 -7.243 1.00 74.44 100 SER A N 1
ATOM 823 C CA . SER A 1 100 ? 16.092 -5.008 -5.835 1.00 74.44 100 SER A CA 1
ATOM 824 C C . SER A 1 100 ? 14.659 -5.396 -5.443 1.00 74.44 100 SER A C 1
ATOM 826 O O . SER A 1 100 ? 14.439 -5.745 -4.288 1.00 74.44 100 SER A O 1
ATOM 828 N N . TRP A 1 101 ? 13.694 -5.382 -6.372 1.00 73.56 101 TRP A N 1
ATOM 829 C CA . TRP A 1 101 ? 12.307 -5.797 -6.102 1.00 73.56 101 TRP A CA 1
ATOM 830 C C . TRP A 1 101 ? 12.104 -7.310 -6.193 1.00 73.56 101 TRP A C 1
ATOM 832 O O . TRP A 1 101 ? 11.203 -7.843 -5.549 1.00 73.56 101 TRP A O 1
ATOM 842 N N . TYR A 1 102 ? 12.899 -7.993 -7.022 1.00 75.06 102 TYR A N 1
ATOM 843 C CA . TYR A 1 102 ? 12.719 -9.422 -7.311 1.00 75.06 102 TYR A CA 1
ATOM 844 C C . TYR A 1 102 ? 13.715 -10.321 -6.583 1.00 75.06 102 TYR A C 1
ATOM 846 O O . TYR A 1 102 ? 13.450 -11.514 -6.430 1.00 75.06 102 TYR A O 1
ATOM 854 N N . LEU A 1 103 ? 14.851 -9.786 -6.127 1.00 76.19 103 LEU A N 1
ATOM 855 C CA . LEU A 1 103 ? 15.712 -10.525 -5.218 1.00 76.19 103 LEU A CA 1
ATOM 856 C C . LEU A 1 103 ? 15.086 -10.510 -3.826 1.00 76.19 103 LEU A C 1
ATOM 858 O O . LEU A 1 103 ? 14.792 -9.433 -3.302 1.00 76.19 103 LEU A O 1
ATOM 862 N N . PRO A 1 104 ? 14.897 -11.683 -3.200 1.00 66.25 104 PRO A N 1
ATOM 863 C CA . PRO A 1 104 ? 14.419 -11.728 -1.836 1.00 66.25 104 PRO A CA 1
ATOM 864 C C . PRO A 1 104 ? 15.434 -11.001 -0.957 1.00 66.25 104 PRO A C 1
ATOM 866 O O . PRO A 1 104 ? 16.595 -11.405 -0.858 1.00 66.25 104 PRO A O 1
ATOM 869 N N . PHE A 1 105 ? 14.992 -9.932 -0.299 1.00 65.12 105 PHE A N 1
ATOM 870 C CA . PHE A 1 105 ? 15.710 -9.412 0.848 1.00 65.12 105 PHE A CA 1
ATOM 871 C C . PHE A 1 105 ? 15.601 -10.484 1.931 1.00 65.12 105 PHE A C 1
ATOM 873 O O . PHE A 1 105 ? 14.579 -10.600 2.608 1.00 65.12 105 PHE A O 1
ATOM 880 N N . VAL A 1 106 ? 16.620 -11.339 2.038 1.00 62.34 106 VAL A N 1
ATOM 881 C CA . VAL A 1 106 ? 16.711 -12.318 3.122 1.00 62.34 106 VAL A CA 1
ATOM 882 C C . VAL A 1 106 ? 17.028 -11.529 4.383 1.00 62.34 106 VAL A C 1
ATOM 884 O O . VAL A 1 106 ? 18.179 -11.365 4.781 1.00 62.34 106 VAL A O 1
ATOM 887 N N . ALA A 1 107 ? 15.985 -10.979 4.996 1.00 62.62 107 ALA A N 1
ATOM 888 C CA . ALA A 1 107 ? 16.069 -10.545 6.368 1.00 62.62 107 ALA A CA 1
ATOM 889 C C . ALA A 1 107 ? 16.274 -11.820 7.191 1.00 62.62 107 ALA A C 1
ATOM 891 O O . ALA A 1 107 ? 15.338 -12.590 7.398 1.00 62.62 107 ALA A O 1
ATOM 892 N N . ASN A 1 108 ? 17.511 -12.065 7.625 1.00 57.22 108 ASN A N 1
ATOM 893 C CA . ASN A 1 108 ? 17.812 -13.044 8.664 1.00 57.22 108 ASN A CA 1
ATOM 894 C C . ASN A 1 108 ? 17.198 -12.540 9.974 1.00 57.22 108 ASN A C 1
ATOM 896 O O . ASN A 1 108 ? 17.892 -12.026 10.845 1.00 57.22 108 ASN A O 1
ATOM 900 N N . GLN A 1 109 ? 15.876 -12.615 10.089 1.00 59.75 109 GLN A N 1
ATOM 901 C CA . GLN A 1 109 ? 15.185 -12.363 11.337 1.00 59.75 109 GLN A CA 1
ATOM 902 C C . GLN A 1 109 ? 14.950 -13.711 11.997 1.00 59.75 109 GLN A C 1
ATOM 904 O O . GLN A 1 109 ? 14.024 -14.447 11.665 1.00 59.75 109 GLN A O 1
ATOM 909 N N . THR A 1 110 ? 15.806 -14.019 12.968 1.00 59.12 110 THR A N 1
ATOM 910 C CA . THR A 1 110 ? 15.462 -14.889 14.092 1.00 59.12 110 THR A CA 1
ATOM 911 C C . THR A 1 110 ? 14.392 -14.173 14.916 1.00 59.12 110 THR A C 1
ATOM 913 O O . THR A 1 110 ? 14.671 -13.633 15.984 1.00 59.12 110 THR A O 1
ATOM 916 N N . ALA A 1 111 ? 13.180 -14.059 14.376 1.00 60.78 111 ALA A N 1
ATOM 917 C CA . ALA A 1 111 ? 12.059 -13.541 15.135 1.00 60.78 111 ALA A CA 1
ATOM 918 C C . ALA A 1 111 ? 11.657 -14.627 16.134 1.00 60.78 111 ALA A C 1
ATOM 920 O O . ALA A 1 111 ? 11.178 -15.696 15.754 1.00 60.78 111 ALA A O 1
ATOM 921 N N . GLU A 1 112 ? 11.888 -14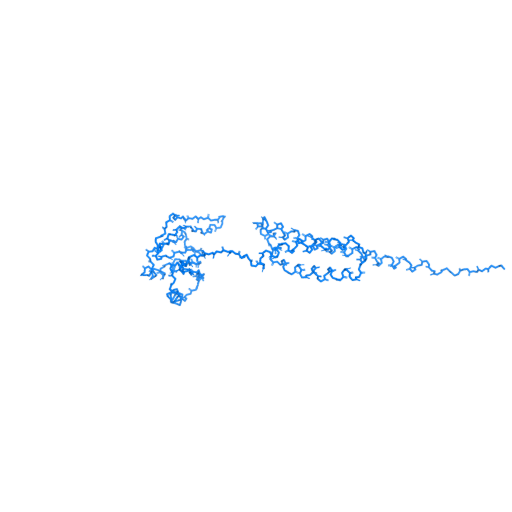.375 17.421 1.00 62.53 112 GLU A N 1
ATOM 922 C CA . GLU A 1 112 ? 11.200 -15.119 18.468 1.00 62.53 112 GLU A CA 1
ATOM 923 C C . GLU A 1 112 ? 9.690 -14.974 18.226 1.00 62.53 112 GLU A C 1
ATOM 925 O O . GLU A 1 112 ? 9.192 -13.859 18.057 1.00 62.53 112 GLU A O 1
ATOM 930 N N . ASN A 1 113 ? 8.992 -16.112 18.145 1.00 60.44 113 ASN A N 1
ATOM 931 C CA . ASN A 1 113 ? 7.587 -16.253 17.751 1.00 60.44 113 ASN A CA 1
ATOM 932 C C . ASN A 1 113 ? 6.628 -15.424 18.630 1.00 60.44 113 ASN A C 1
ATOM 934 O O . ASN A 1 113 ? 5.968 -15.957 19.520 1.00 60.44 113 ASN A O 1
ATOM 938 N N . SER A 1 114 ? 6.496 -14.129 18.359 1.00 63.06 114 SER A N 1
ATOM 939 C CA . SER A 1 114 ? 5.322 -13.353 18.752 1.00 63.06 114 SER A CA 1
ATOM 940 C C . SER A 1 114 ? 4.320 -13.429 17.602 1.00 63.06 114 SER A C 1
ATOM 942 O O . SER A 1 114 ? 4.505 -12.850 16.533 1.00 63.06 114 SER A O 1
ATOM 944 N N . ASN A 1 115 ? 3.266 -14.220 17.793 1.00 78.75 115 ASN A N 1
ATOM 945 C CA . ASN A 1 115 ? 2.232 -14.420 16.781 1.00 78.75 115 ASN A CA 1
ATOM 946 C C . ASN A 1 115 ? 1.226 -13.262 16.832 1.00 78.75 115 ASN A C 1
ATOM 948 O O . ASN A 1 115 ? 0.144 -13.412 17.389 1.00 78.75 115 ASN A O 1
ATOM 952 N N . LEU A 1 116 ? 1.576 -12.106 16.262 1.00 87.75 116 LEU A N 1
ATOM 953 C CA . LEU A 1 116 ? 0.621 -11.021 16.029 1.00 87.75 116 LEU A CA 1
ATOM 954 C C . LEU A 1 116 ? -0.162 -11.291 14.741 1.00 87.75 116 LEU A C 1
ATOM 956 O O . LEU A 1 116 ? 0.427 -11.347 13.659 1.00 87.75 116 LEU A O 1
ATOM 960 N N . ARG A 1 117 ? -1.494 -11.391 14.817 1.00 91.88 117 ARG A N 1
ATOM 961 C CA . ARG A 1 117 ? -2.326 -11.467 13.610 1.00 91.88 117 ARG A CA 1
ATOM 962 C C . ARG A 1 117 ? -2.861 -10.092 13.217 1.00 91.88 117 ARG A C 1
ATOM 964 O O . ARG A 1 117 ? -3.761 -9.557 13.862 1.00 91.88 117 ARG A O 1
ATOM 971 N N . VAL A 1 118 ? -2.367 -9.564 12.098 1.00 94.38 118 VAL A N 1
ATOM 972 C CA . VAL A 1 118 ? -2.820 -8.287 11.525 1.00 94.38 118 VAL A CA 1
ATOM 973 C C . VAL A 1 118 ? -3.738 -8.525 10.326 1.00 94.38 118 VAL A C 1
ATOM 975 O O . VAL A 1 11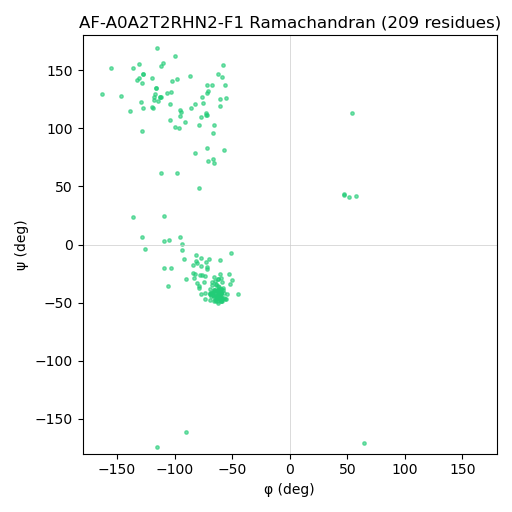8 ? -3.401 -9.283 9.418 1.00 94.38 118 VAL A O 1
ATOM 978 N N . LEU A 1 119 ? -4.890 -7.856 10.303 1.00 96.44 119 LEU A N 1
ATOM 979 C CA . LEU A 1 119 ? -5.794 -7.783 9.156 1.00 96.44 119 LEU A CA 1
ATOM 980 C C . LEU A 1 119 ? -5.821 -6.350 8.628 1.00 96.44 119 LEU A C 1
ATOM 982 O O . LEU A 1 119 ? -6.140 -5.432 9.373 1.00 96.44 119 LEU A O 1
ATOM 986 N N . VAL A 1 120 ? -5.566 -6.161 7.335 1.00 97.31 120 VAL A N 1
ATOM 987 C CA . VAL A 1 120 ? -5.807 -4.887 6.646 1.00 97.31 120 VAL A CA 1
ATOM 988 C C . VAL A 1 120 ? -6.907 -5.111 5.622 1.00 97.31 120 VAL A C 1
ATOM 990 O O . VAL A 1 120 ? -6.793 -5.998 4.777 1.00 97.31 120 VAL A O 1
ATOM 993 N N . TYR A 1 121 ? -7.985 -4.336 5.705 1.00 96.38 121 TYR A N 1
ATOM 994 C CA . TYR A 1 121 ? -9.140 -4.509 4.839 1.00 96.38 121 TYR A CA 1
ATOM 995 C C . TYR A 1 121 ? -9.698 -3.172 4.357 1.00 96.38 121 TYR A C 1
ATOM 997 O O . TYR A 1 121 ? -10.225 -2.374 5.128 1.00 96.38 121 TYR A O 1
ATOM 1005 N N . ASN A 1 122 ? -9.613 -2.941 3.049 1.00 96.50 122 ASN A N 1
ATOM 1006 C CA . ASN A 1 122 ? -10.356 -1.874 2.399 1.00 96.50 122 ASN A CA 1
ATOM 1007 C C . ASN A 1 122 ? -1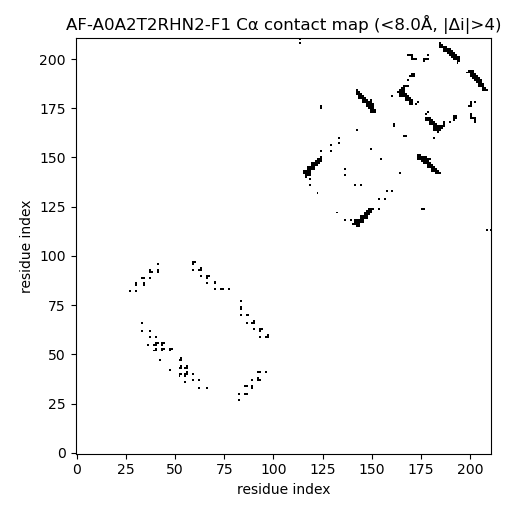1.814 -2.314 2.234 1.00 96.50 122 ASN A C 1
ATOM 1009 O O . ASN A 1 122 ? -12.100 -3.235 1.466 1.00 96.50 122 ASN A O 1
ATOM 1013 N N . VAL A 1 123 ? -12.722 -1.692 2.990 1.00 94.75 123 VAL A N 1
ATOM 1014 C CA . VAL A 1 123 ? -14.133 -2.099 3.006 1.00 94.75 123 VAL A CA 1
ATO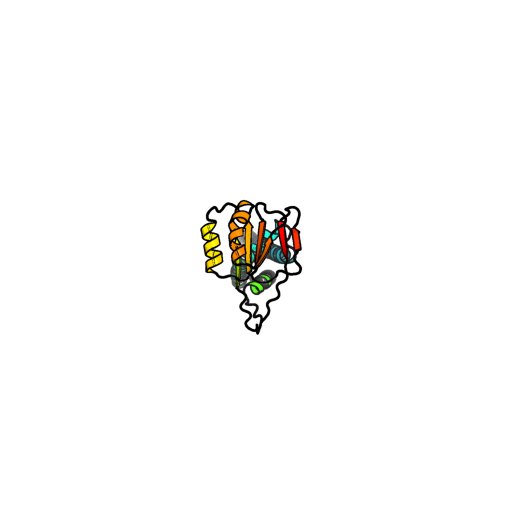M 1015 C C . VAL A 1 123 ? -14.926 -1.535 1.833 1.00 94.75 123 VAL A C 1
ATOM 1017 O O . VAL A 1 123 ? -16.015 -2.046 1.571 1.00 94.75 123 VAL A O 1
ATOM 1020 N N . TYR A 1 124 ? -14.360 -0.547 1.125 1.00 94.19 124 TYR A N 1
ATOM 1021 C CA . TYR A 1 124 ? -15.010 0.308 0.138 1.00 94.19 124 TYR A CA 1
ATOM 1022 C C . TYR A 1 124 ? -16.257 1.003 0.706 1.00 94.19 124 TYR A C 1
ATOM 1024 O O . TYR A 1 124 ? -17.282 0.380 0.971 1.00 94.19 124 TYR A O 1
ATOM 1032 N N . LYS A 1 125 ? -16.213 2.329 0.851 1.00 92.19 125 LYS A N 1
ATOM 1033 C CA . LYS A 1 125 ? -17.255 3.128 1.532 1.00 92.19 125 LYS A CA 1
ATOM 1034 C C . LYS A 1 125 ? -18.702 2.871 1.071 1.00 92.19 125 LYS A C 1
ATOM 1036 O O . LYS A 1 125 ? -19.622 3.002 1.873 1.00 92.19 125 LYS A O 1
ATOM 1041 N N . ASN A 1 126 ? -18.901 2.506 -0.200 1.00 93.62 126 ASN A N 1
ATOM 1042 C CA . ASN A 1 126 ? -20.220 2.276 -0.805 1.00 93.62 126 ASN A CA 1
ATOM 1043 C C . ASN A 1 126 ? -20.654 0.800 -0.753 1.00 93.62 126 ASN A C 1
ATOM 1045 O O . ASN A 1 126 ? -21.705 0.444 -1.276 1.00 93.62 126 ASN A O 1
ATOM 1049 N N . ASN A 1 127 ? -19.841 -0.088 -0.182 1.00 94.50 127 ASN A N 1
ATOM 1050 C CA . ASN A 1 127 ? -20.191 -1.490 -0.026 1.00 94.50 127 ASN A CA 1
ATOM 1051 C C . ASN A 1 127 ? -21.247 -1.659 1.072 1.00 94.50 127 ASN A C 1
ATOM 1053 O O . ASN A 1 127 ? -20.969 -1.491 2.255 1.00 94.50 127 ASN A O 1
ATOM 1057 N N . GLU A 1 128 ? -22.450 -2.070 0.686 1.00 94.81 128 GLU A N 1
ATOM 1058 C CA . GLU A 1 128 ? -23.562 -2.264 1.620 1.00 94.81 128 GLU A CA 1
ATOM 1059 C C . GLU A 1 128 ? -23.515 -3.612 2.364 1.00 94.81 128 GLU A C 1
ATOM 1061 O O . GLU A 1 128 ? -24.258 -3.825 3.327 1.00 94.81 128 GLU A O 1
ATOM 1066 N N . SER A 1 129 ? -22.615 -4.527 1.979 1.00 95.88 129 SER A N 1
ATOM 1067 C CA . SER A 1 129 ? -22.472 -5.865 2.579 1.00 95.88 129 SER A CA 1
ATOM 1068 C C . SER A 1 129 ? -21.716 -5.857 3.920 1.00 95.88 129 SER A C 1
ATOM 1070 O O . SER A 1 129 ? -20.821 -6.673 4.153 1.00 95.88 129 SER A O 1
ATOM 1072 N N . HIS A 1 130 ? -22.102 -4.962 4.830 1.00 95.62 130 HIS A N 1
ATOM 1073 C CA . HIS A 1 130 ? -21.461 -4.741 6.131 1.00 95.62 130 HIS A CA 1
ATOM 1074 C C . HIS A 1 130 ? -21.340 -6.020 6.972 1.00 95.62 130 HIS A C 1
ATOM 1076 O O . HIS A 1 130 ? -20.286 -6.300 7.538 1.00 95.62 130 HIS A O 1
ATOM 1082 N N . GLU A 1 131 ? -22.387 -6.847 7.013 1.00 95.75 131 GLU A N 1
ATOM 1083 C CA . GLU A 1 131 ? -22.373 -8.080 7.809 1.00 95.75 131 GLU A CA 1
ATOM 1084 C C . GLU A 1 131 ? -21.387 -9.123 7.275 1.00 95.75 131 GLU A C 1
ATOM 1086 O O . GLU A 1 131 ? -20.756 -9.835 8.058 1.00 95.75 131 GLU A O 1
ATOM 1091 N N . LYS A 1 132 ? -21.174 -9.179 5.952 1.00 95.44 132 LYS A N 1
ATOM 1092 C CA . LYS A 1 132 ? -20.154 -10.059 5.359 1.00 95.44 132 LYS A CA 1
ATOM 1093 C C . LYS A 1 132 ? -18.748 -9.600 5.742 1.00 95.44 132 LYS A C 1
ATOM 1095 O O . LYS A 1 132 ? -17.915 -10.433 6.092 1.00 95.44 132 LYS A O 1
ATOM 1100 N N . ALA A 1 133 ? -18.501 -8.290 5.730 1.00 94.38 133 ALA A N 1
ATOM 1101 C CA . ALA A 1 133 ? -17.235 -7.714 6.179 1.00 94.38 133 ALA A CA 1
ATOM 1102 C C . ALA A 1 133 ? -16.977 -8.002 7.665 1.00 94.38 133 ALA A C 1
ATOM 1104 O O . ALA A 1 133 ? -15.922 -8.524 8.018 1.00 94.38 133 ALA A O 1
ATOM 1105 N N . LEU A 1 134 ? -17.965 -7.756 8.530 1.00 94.44 134 LEU A N 1
ATOM 1106 C CA . LEU A 1 134 ? -17.878 -8.065 9.959 1.00 94.44 134 LEU A CA 1
ATOM 1107 C C . LEU A 1 134 ? -17.640 -9.561 10.211 1.00 94.44 134 LEU A C 1
ATOM 1109 O O . LEU A 1 134 ? -16.819 -9.927 11.052 1.00 94.44 134 LEU A O 1
ATOM 1113 N N . ALA A 1 135 ? -18.323 -10.440 9.472 1.00 94.56 135 ALA A N 1
ATOM 1114 C CA . ALA A 1 135 ? -18.102 -11.880 9.549 1.00 94.56 135 ALA A CA 1
ATOM 1115 C C . ALA A 1 135 ? -16.678 -12.269 9.126 1.00 94.56 135 ALA A C 1
ATOM 1117 O O . ALA A 1 135 ? -16.068 -13.110 9.782 1.00 94.56 135 ALA A O 1
ATOM 1118 N N . MET A 1 136 ? -16.124 -11.638 8.086 1.00 93.88 136 MET A N 1
ATOM 1119 C CA . MET A 1 136 ? -14.745 -11.865 7.645 1.00 93.88 136 MET A CA 1
ATOM 1120 C C . MET A 1 136 ? -13.733 -11.441 8.715 1.00 93.88 136 MET A C 1
ATOM 1122 O O . MET A 1 136 ? -12.839 -12.221 9.046 1.00 93.88 136 MET A O 1
ATOM 1126 N N . ILE A 1 137 ? -13.913 -10.260 9.313 1.00 93.62 137 ILE A N 1
ATOM 1127 C CA . ILE A 1 137 ? -13.042 -9.760 10.388 1.00 93.62 137 ILE A CA 1
ATOM 1128 C C . ILE A 1 137 ? -13.058 -10.734 11.576 1.00 93.62 137 ILE A C 1
ATOM 1130 O O . ILE A 1 137 ? -12.003 -11.150 12.055 1.00 93.62 137 ILE A O 1
ATOM 1134 N N . ARG A 1 138 ? -14.252 -11.176 12.000 1.00 91.88 138 ARG A N 1
ATOM 1135 C CA . ARG A 1 138 ? -14.415 -12.153 13.091 1.00 91.88 138 ARG A CA 1
ATOM 1136 C C . ARG A 1 138 ? -13.789 -13.509 12.762 1.00 91.88 138 ARG A C 1
ATOM 1138 O O . ARG A 1 138 ? -13.075 -14.063 13.591 1.00 91.88 138 ARG A O 1
ATOM 1145 N N . LYS A 1 139 ? -14.027 -14.030 11.553 1.00 94.94 139 LYS A N 1
ATOM 1146 C CA . LYS A 1 139 ? -13.518 -15.336 11.103 1.00 94.94 139 LYS A CA 1
ATOM 1147 C C . LYS A 1 139 ? -11.992 -15.397 11.126 1.00 94.94 139 LYS A C 1
ATOM 1149 O O . LYS A 1 139 ? -11.436 -16.432 11.473 1.00 94.94 139 LYS A O 1
ATOM 1154 N N . ASN A 1 140 ? -11.323 -14.305 10.762 1.00 93.31 140 ASN A N 1
ATOM 1155 C CA . ASN A 1 140 ? -9.864 -14.263 10.733 1.00 93.31 140 ASN A CA 1
ATOM 1156 C C . ASN A 1 140 ? -9.233 -14.109 12.123 1.00 93.31 140 ASN A C 1
ATOM 1158 O O . ASN A 1 140 ? -8.032 -14.317 12.245 1.00 93.31 140 ASN A O 1
ATOM 1162 N N . GLN A 1 141 ? -10.004 -13.804 13.174 1.00 92.50 141 GLN A N 1
ATOM 1163 C CA . GLN A 1 141 ? -9.510 -13.680 14.554 1.00 92.50 141 GLN A CA 1
ATOM 1164 C C . GLN A 1 141 ? -8.291 -12.744 14.691 1.00 92.50 141 GLN A C 1
ATOM 1166 O O . GLN A 1 141 ? -7.352 -13.058 15.416 1.00 92.50 141 GLN A O 1
ATOM 1171 N N . ALA A 1 142 ? -8.285 -11.614 13.979 1.00 93.88 142 ALA A N 1
ATOM 1172 C CA . ALA A 1 142 ? -7.183 -10.654 14.033 1.00 93.88 142 ALA A CA 1
ATOM 1173 C C . ALA A 1 142 ? -7.007 -10.058 15.439 1.00 93.88 142 ALA A C 1
ATOM 1175 O O . ALA A 1 142 ? -7.989 -9.857 16.155 1.00 93.88 142 ALA A O 1
ATOM 1176 N N . ASP A 1 143 ? -5.766 -9.764 15.815 1.00 94.12 143 ASP A N 1
ATOM 1177 C CA . ASP A 1 143 ? -5.422 -9.018 17.031 1.00 94.12 143 ASP A CA 1
ATOM 1178 C C . ASP A 1 143 ? -5.365 -7.515 16.763 1.00 94.12 143 ASP A C 1
ATOM 1180 O O . ASP A 1 143 ? -5.706 -6.717 17.633 1.00 94.12 143 ASP A O 1
ATOM 1184 N N . LEU A 1 144 ? -5.014 -7.151 15.527 1.00 95.19 144 LEU A N 1
ATOM 1185 C CA . LEU A 1 144 ? -5.055 -5.795 14.998 1.00 95.19 144 LEU A CA 1
ATOM 1186 C C . LEU A 1 144 ? -5.813 -5.802 13.663 1.00 95.19 144 LEU A C 1
ATOM 1188 O O . LEU A 1 144 ? -5.429 -6.521 12.740 1.00 95.19 144 LEU A O 1
ATOM 1192 N N . ALA A 1 145 ? -6.878 -5.013 13.538 1.00 96.81 145 ALA A N 1
ATOM 1193 C CA . ALA A 1 145 ? -7.637 -4.855 12.301 1.00 96.81 145 ALA A CA 1
ATOM 1194 C C . ALA A 1 145 ? -7.620 -3.395 11.832 1.00 96.81 145 ALA A C 1
ATOM 1196 O O . ALA A 1 145 ? -8.134 -2.508 12.510 1.00 96.81 145 ALA A O 1
ATOM 1197 N N . VAL A 1 146 ? -7.057 -3.152 10.651 1.00 96.94 146 VAL A N 1
ATOM 1198 C CA . VAL A 1 146 ? -7.004 -1.846 9.989 1.00 96.94 146 VAL A CA 1
ATOM 1199 C C . VAL A 1 146 ? -8.034 -1.820 8.868 1.00 96.94 146 VAL A C 1
ATOM 1201 O O . VAL A 1 146 ? -7.979 -2.630 7.943 1.00 96.94 146 VAL A O 1
ATOM 1204 N N . LEU A 1 147 ? -8.975 -0.887 8.941 1.00 95.88 147 LEU A N 1
ATOM 1205 C CA . LEU A 1 147 ? -10.070 -0.730 7.995 1.00 95.88 147 LEU A CA 1
ATOM 1206 C C . LEU A 1 147 ? -9.895 0.565 7.209 1.00 95.88 147 LEU A C 1
ATOM 1208 O O . LEU A 1 147 ? -9.728 1.629 7.803 1.00 95.88 147 LEU A O 1
ATOM 1212 N N . LEU A 1 148 ? -9.928 0.459 5.881 1.00 95.19 148 LEU A N 1
ATOM 1213 C CA . LEU A 1 148 ? -9.721 1.573 4.950 1.00 95.19 148 LEU A CA 1
ATOM 1214 C C . LEU A 1 148 ? -11.012 1.907 4.204 1.00 95.19 148 LEU A C 1
ATOM 1216 O O . LEU A 1 148 ? -11.843 1.027 3.986 1.00 95.19 148 LEU A O 1
ATOM 1220 N N . GLU A 1 149 ? -11.128 3.162 3.768 1.00 94.00 149 GLU A N 1
ATOM 1221 C CA . GLU A 1 149 ? -12.291 3.699 3.046 1.00 94.00 149 GLU A CA 1
ATOM 1222 C C . GLU A 1 149 ? -13.603 3.555 3.825 1.00 94.00 149 GLU A C 1
ATOM 1224 O O . GLU A 1 149 ? -14.646 3.214 3.271 1.00 94.00 149 GLU A O 1
ATOM 1229 N N . ILE A 1 150 ? -13.562 3.823 5.129 1.00 93.50 150 ILE A N 1
ATOM 1230 C CA . ILE A 1 150 ? -14.770 3.875 5.957 1.00 93.50 150 ILE A CA 1
ATOM 1231 C C . ILE A 1 150 ? -15.407 5.269 5.908 1.00 93.50 150 ILE A C 1
ATOM 1233 O O . ILE A 1 150 ? -14.704 6.275 5.884 1.00 93.50 150 ILE A O 1
ATOM 1237 N N . ASN A 1 151 ? -16.737 5.317 5.947 1.00 92.62 151 ASN A N 1
ATOM 1238 C CA . ASN A 1 151 ? -17.542 6.525 6.151 1.00 92.62 151 ASN A CA 1
ATOM 1239 C C . ASN A 1 151 ? -18.318 6.431 7.484 1.00 92.62 151 ASN A C 1
ATOM 1241 O O . ASN A 1 151 ? -18.169 5.474 8.251 1.00 92.62 151 ASN A O 1
ATOM 1245 N N . GLU A 1 152 ? -19.183 7.405 7.761 1.00 91.50 152 GLU A N 1
ATOM 1246 C CA . GLU A 1 152 ? -20.008 7.424 8.976 1.00 91.50 152 GLU A CA 1
ATOM 1247 C C . GLU A 1 152 ? -20.911 6.187 9.129 1.00 91.50 152 GLU A C 1
ATOM 1249 O O . GLU A 1 152 ? -21.061 5.662 10.236 1.00 91.50 152 GLU A O 1
ATOM 1254 N N . ILE A 1 153 ? -21.473 5.677 8.027 1.00 93.25 153 ILE A N 1
ATOM 1255 C CA . ILE A 1 153 ? -22.322 4.475 8.033 1.00 93.25 153 ILE A CA 1
ATOM 1256 C C . ILE A 1 153 ? -21.496 3.264 8.474 1.00 93.25 153 ILE A C 1
ATOM 1258 O O . ILE A 1 153 ? -21.894 2.537 9.391 1.00 93.25 153 ILE A O 1
ATOM 1262 N N . TRP A 1 154 ? -20.314 3.084 7.881 1.00 94.38 154 TRP A N 1
ATOM 1263 C CA . TRP A 1 154 ? -19.378 2.038 8.281 1.00 94.38 154 TRP A CA 1
ATOM 1264 C C . TRP A 1 154 ? -19.012 2.151 9.756 1.00 94.38 154 TRP A C 1
ATOM 1266 O O . TRP A 1 154 ? -19.099 1.156 10.469 1.00 94.38 154 TRP A O 1
ATOM 1276 N N . MET A 1 155 ? -18.702 3.346 10.258 1.00 91.75 155 MET A N 1
ATOM 1277 C CA . MET A 1 155 ? -18.394 3.538 11.678 1.00 91.75 155 MET A CA 1
ATOM 1278 C C . MET A 1 155 ? -19.516 3.077 12.603 1.00 91.75 155 MET A C 1
ATOM 1280 O O . MET A 1 155 ? -19.248 2.430 13.614 1.00 91.75 155 MET A O 1
ATOM 1284 N N . GLN A 1 156 ? -20.776 3.355 12.261 1.00 93.38 156 GLN A N 1
ATOM 1285 C CA . GLN A 1 156 ? -21.911 2.877 13.051 1.00 93.38 156 GLN A CA 1
ATOM 1286 C C . GLN A 1 156 ? -21.990 1.347 13.066 1.00 93.38 156 GLN A C 1
ATOM 1288 O O . GLN A 1 156 ? -22.205 0.756 14.126 1.00 93.38 156 GLN A O 1
ATOM 1293 N N . LYS A 1 157 ? -21.783 0.695 11.916 1.00 94.81 157 LYS A N 1
ATOM 1294 C CA . LYS A 1 157 ? -21.812 -0.773 11.806 1.00 94.81 157 LYS A CA 1
ATOM 1295 C C . LYS A 1 157 ? -20.624 -1.433 12.509 1.00 94.81 157 LYS A C 1
ATOM 1297 O O . LYS A 1 157 ? -20.796 -2.462 13.162 1.00 94.81 157 LYS A O 1
ATOM 1302 N N . LEU A 1 158 ? -19.445 -0.821 12.430 1.00 94.31 158 LEU A N 1
ATOM 1303 C CA . LEU A 1 158 ? -18.199 -1.332 12.998 1.00 94.31 158 LEU A CA 1
ATOM 1304 C C . LEU A 1 158 ? -18.133 -1.229 14.525 1.00 94.31 158 LEU A C 1
ATOM 1306 O O . LEU A 1 158 ? -17.347 -1.952 15.127 1.00 94.31 158 LEU A O 1
ATOM 1310 N N . LYS A 1 159 ? -19.010 -0.454 15.185 1.00 93.75 159 LYS A N 1
ATOM 1311 C CA . LYS A 1 159 ? -19.143 -0.459 16.661 1.00 93.75 159 LYS A CA 1
ATOM 1312 C C . LYS A 1 159 ? -19.344 -1.860 17.247 1.00 93.75 159 LYS A C 1
ATOM 1314 O O . LYS A 1 159 ? -18.987 -2.100 18.396 1.00 93.75 159 LYS A O 1
ATOM 1319 N N . GLN A 1 160 ? -19.887 -2.803 16.473 1.00 93.69 160 GLN A N 1
ATOM 1320 C CA . GLN A 1 160 ? -20.019 -4.201 16.892 1.00 93.69 160 GLN A CA 1
ATOM 1321 C C . GLN A 1 160 ? -18.667 -4.872 17.195 1.00 93.69 160 GLN A C 1
ATOM 1323 O O . GLN A 1 160 ? -18.620 -5.816 17.985 1.00 93.69 160 GLN A O 1
ATOM 1328 N N . LEU A 1 161 ? -17.577 -4.391 16.590 1.00 94.06 161 LEU A N 1
ATOM 1329 C CA . LEU A 1 161 ? -16.222 -4.891 16.817 1.00 94.06 161 LEU A CA 1
ATOM 1330 C C . LEU A 1 161 ? -15.674 -4.501 18.195 1.00 94.06 161 LEU A C 1
ATOM 1332 O O . LEU A 1 161 ? -14.832 -5.225 18.714 1.00 94.06 161 LEU A O 1
ATOM 1336 N N . ASN A 1 162 ? -16.216 -3.468 18.850 1.00 92.75 162 ASN A N 1
ATOM 1337 C CA . ASN A 1 162 ? -15.807 -3.053 20.202 1.00 92.75 162 ASN A CA 1
ATOM 1338 C C . ASN A 1 162 ? -16.024 -4.149 21.264 1.00 92.75 162 ASN A C 1
ATOM 1340 O O . ASN A 1 162 ? -15.539 -4.037 22.380 1.00 92.75 162 ASN A O 1
ATOM 1344 N N . LYS A 1 163 ? -16.779 -5.211 20.944 1.00 91.44 163 LYS A N 1
ATOM 1345 C CA . LYS A 1 163 ? -16.918 -6.392 21.811 1.00 91.44 163 LYS A CA 1
ATOM 1346 C C . LYS A 1 163 ? -15.693 -7.310 21.778 1.00 91.44 163 LYS A C 1
ATOM 1348 O O . LYS A 1 163 ? -15.498 -8.083 22.707 1.00 91.44 163 LYS A O 1
ATOM 1353 N N . ALA A 1 164 ? -14.937 -7.289 20.682 1.00 91.75 164 ALA A N 1
ATOM 1354 C CA . ALA A 1 164 ? -13.809 -8.183 20.427 1.00 91.75 164 ALA A CA 1
ATOM 1355 C C . ALA A 1 164 ? -12.449 -7.472 20.494 1.00 91.75 164 ALA A C 1
ATOM 1357 O O . ALA A 1 164 ? -11.431 -8.138 20.660 1.00 91.75 164 ALA A O 1
ATOM 1358 N N . PHE A 1 165 ? -12.438 -6.147 20.357 1.00 94.88 165 PHE A N 1
ATOM 1359 C CA . PHE A 1 165 ? -11.254 -5.299 20.428 1.00 94.88 165 PHE A CA 1
ATOM 1360 C C . PHE A 1 165 ? -11.384 -4.360 21.626 1.00 94.88 165 PHE A C 1
ATOM 1362 O O . PHE A 1 165 ? -12.455 -3.794 21.847 1.00 94.88 165 PHE A O 1
ATOM 1369 N N . SER A 1 166 ? -10.312 -4.236 22.403 1.00 93.75 166 SER A N 1
ATOM 1370 C CA . SER A 1 166 ? -10.269 -3.429 23.626 1.00 93.75 166 SER A CA 1
ATOM 1371 C C . SER A 1 166 ? -10.016 -1.953 23.337 1.00 93.75 166 SER A C 1
ATOM 1373 O O . SER A 1 166 ? -10.443 -1.111 24.123 1.00 93.75 166 SER A O 1
ATOM 1375 N N . ASP A 1 167 ? -9.377 -1.642 22.207 1.00 95.44 167 ASP A N 1
ATOM 1376 C CA . ASP A 1 167 ? -9.016 -0.281 21.832 1.00 95.44 167 ASP A CA 1
ATOM 1377 C C . ASP A 1 167 ? -9.312 0.018 20.353 1.00 95.44 167 ASP A C 1
ATOM 1379 O O . ASP A 1 167 ? -9.322 -0.876 19.496 1.00 95.44 167 ASP A O 1
ATOM 1383 N N . VAL A 1 168 ? -9.585 1.290 20.051 1.00 95.25 168 VAL A N 1
ATOM 1384 C CA . VAL A 1 168 ? -9.911 1.759 18.702 1.00 95.25 168 VAL A CA 1
ATOM 1385 C C . VAL A 1 168 ? -9.400 3.174 18.435 1.00 95.25 168 VAL A C 1
ATOM 1387 O O . VAL A 1 168 ? -9.738 4.136 19.123 1.00 95.25 168 VAL A O 1
ATOM 1390 N N . LEU A 1 169 ? -8.669 3.328 17.332 1.00 95.19 169 LEU A N 1
ATOM 1391 C CA . LEU A 1 169 ? -8.227 4.611 16.798 1.00 95.19 169 LEU A CA 1
ATOM 1392 C C . LEU A 1 169 ? -8.823 4.826 15.408 1.00 95.19 169 LEU A C 1
ATOM 1394 O O . LEU A 1 169 ? -8.616 4.022 14.514 1.00 95.19 169 LEU A O 1
ATOM 1398 N N . TYR A 1 170 ? -9.528 5.928 15.185 1.00 93.75 170 TYR A N 1
ATOM 1399 C CA . TYR A 1 170 ? -10.107 6.259 13.877 1.00 93.75 170 TYR A CA 1
ATOM 1400 C C . TYR A 1 170 ? -9.778 7.690 13.457 1.00 93.75 170 TYR A C 1
ATOM 1402 O O . TYR A 1 170 ? -9.510 8.545 14.309 1.00 93.75 170 TYR A O 1
ATOM 1410 N N . SER A 1 171 ? -9.792 7.948 12.150 1.00 89.44 171 SER A N 1
ATOM 1411 C CA . SER A 1 171 ? -9.454 9.241 11.551 1.00 89.44 171 SER A CA 1
ATOM 1412 C C . SER A 1 171 ? -10.353 10.377 12.044 1.00 89.44 171 SER A C 1
ATOM 1414 O O . SER A 1 171 ? -11.547 10.193 12.264 1.00 89.44 171 SER A O 1
ATOM 1416 N N . SER A 1 172 ? -9.777 11.573 12.202 1.00 76.75 172 SER A N 1
ATOM 1417 C CA . SER A 1 172 ? -10.490 12.769 12.686 1.00 76.75 172 SER A CA 1
ATOM 1418 C C . SER A 1 172 ? -11.624 13.203 11.754 1.00 76.75 172 SER A C 1
ATOM 1420 O O . SER A 1 172 ? -12.615 13.766 12.204 1.00 76.75 172 SER A O 1
ATOM 1422 N N . GLN A 1 173 ? -11.476 12.922 10.459 1.00 74.56 173 GLN A N 1
ATOM 1423 C CA . GLN A 1 173 ? -12.519 13.075 9.454 1.00 74.56 173 GLN A CA 1
ATOM 1424 C C . GLN A 1 173 ? -12.812 11.701 8.857 1.00 74.56 173 GLN A C 1
ATOM 1426 O O . GLN A 1 173 ? -11.899 10.990 8.422 1.00 74.56 173 GLN A O 1
ATOM 1431 N N . ILE A 1 174 ? -14.083 11.313 8.867 1.00 68.75 174 ILE A N 1
ATOM 1432 C CA . ILE A 1 174 ? -14.558 10.012 8.383 1.00 68.75 174 ILE A CA 1
ATOM 1433 C C . ILE A 1 174 ? -15.382 10.265 7.124 1.00 68.75 174 ILE A C 1
ATOM 1435 O O . ILE A 1 174 ? -16.582 10.019 7.055 1.00 68.75 174 ILE A O 1
ATOM 1439 N N . ASN A 1 175 ? -14.703 10.831 6.131 1.00 71.75 175 ASN A N 1
ATOM 1440 C CA . ASN A 1 175 ? -15.252 11.023 4.796 1.00 71.75 175 ASN A CA 1
ATOM 1441 C C . ASN A 1 175 ? -14.935 9.780 3.953 1.00 71.75 175 ASN A C 1
ATOM 1443 O O . ASN A 1 175 ? -14.546 8.738 4.466 1.00 71.75 175 ASN A O 1
ATOM 1447 N N . ASP A 1 176 ? -15.007 9.910 2.636 1.00 73.38 176 ASP A N 1
ATOM 1448 C CA . ASP A 1 176 ? -14.767 8.867 1.633 1.00 73.38 176 ASP A CA 1
ATOM 1449 C C . ASP A 1 176 ? -13.457 8.057 1.729 1.00 73.38 176 ASP A C 1
ATOM 1451 O O . ASP A 1 176 ? -13.247 7.133 0.946 1.00 73.38 176 ASP A O 1
ATOM 1455 N N . ARG A 1 177 ? -12.542 8.429 2.625 1.00 84.69 177 ARG A N 1
ATOM 1456 C CA . ARG A 1 177 ? -11.216 7.823 2.793 1.00 84.69 177 ARG A CA 1
ATOM 1457 C C . ARG A 1 177 ? -10.858 7.593 4.260 1.00 84.69 177 ARG A C 1
ATOM 1459 O O . ARG A 1 177 ? -9.675 7.574 4.586 1.00 84.69 177 ARG A O 1
ATOM 1466 N N . GLY A 1 178 ? -11.850 7.480 5.146 1.00 92.19 178 GLY A N 1
ATOM 1467 C CA . GLY A 1 178 ? -11.606 7.268 6.569 1.00 92.19 178 GLY A CA 1
ATOM 1468 C C . GLY A 1 178 ? -10.798 5.998 6.843 1.00 92.19 178 GLY A C 1
ATOM 1469 O O . GLY A 1 178 ? -10.819 5.047 6.055 1.00 92.19 178 GLY A O 1
ATOM 1470 N N . ILE A 1 179 ? -10.095 5.994 7.976 1.00 95.00 179 ILE A N 1
ATOM 1471 C CA . ILE A 1 179 ? -9.302 4.856 8.457 1.00 95.00 179 ILE A CA 1
ATOM 1472 C C . ILE A 1 179 ? -9.701 4.566 9.903 1.00 95.00 179 ILE A C 1
ATOM 1474 O O . ILE A 1 179 ? -9.862 5.499 10.691 1.00 95.00 179 ILE A O 1
ATOM 1478 N N . ALA A 1 180 ? -9.825 3.289 10.263 1.00 95.38 180 ALA A N 1
ATOM 1479 C CA . ALA A 1 180 ? -9.916 2.849 11.653 1.00 95.38 180 ALA A CA 1
ATOM 1480 C C . ALA A 1 180 ? -8.945 1.702 11.942 1.00 95.38 180 ALA A C 1
ATOM 1482 O O . ALA A 1 180 ? -8.738 0.826 11.111 1.00 95.38 180 ALA A O 1
ATOM 1483 N N . ILE A 1 181 ? -8.378 1.706 13.139 1.00 96.69 181 ILE A N 1
ATOM 1484 C CA . ILE A 1 181 ? -7.491 0.699 13.701 1.00 96.69 181 ILE A CA 1
ATOM 1485 C C . ILE A 1 181 ? -8.189 0.160 14.944 1.00 96.69 181 ILE A C 1
ATOM 1487 O O . ILE A 1 181 ? -8.438 0.906 15.885 1.00 96.69 181 ILE A O 1
ATOM 1491 N N . TYR A 1 182 ? -8.511 -1.125 14.934 1.00 96.44 182 TYR A N 1
ATOM 1492 C CA . TYR A 1 182 ? -9.061 -1.864 16.063 1.00 96.44 182 TYR A CA 1
ATOM 1493 C C . TYR A 1 182 ? -7.977 -2.776 16.624 1.00 96.44 182 TYR A C 1
ATOM 1495 O O . TYR A 1 182 ? -7.357 -3.514 15.860 1.00 96.44 182 TYR A O 1
ATOM 1503 N N . SER A 1 183 ? -7.758 -2.750 17.936 1.00 95.62 183 SER A N 1
ATOM 1504 C CA . SER A 1 183 ? -6.692 -3.508 18.593 1.00 95.62 183 SER A CA 1
ATOM 1505 C C . SER A 1 183 ? -7.200 -4.250 19.827 1.00 95.62 183 SER A C 1
ATOM 1507 O O . SER A 1 183 ? -8.050 -3.754 20.566 1.00 95.62 183 SER A O 1
ATOM 1509 N N . LYS A 1 184 ? -6.708 -5.475 20.041 1.00 94.31 184 LYS A N 1
ATOM 1510 C CA . LYS A 1 184 ? -6.905 -6.219 21.297 1.00 94.31 184 LYS A CA 1
ATOM 1511 C C . LYS A 1 184 ? -5.946 -5.774 22.401 1.00 94.31 184 LYS A C 1
ATOM 1513 O O . LYS A 1 184 ? -6.191 -6.080 23.569 1.00 94.31 184 LYS A O 1
ATOM 1518 N N . PHE A 1 185 ? -4.882 -5.063 22.043 1.00 93.19 185 PHE A N 1
ATOM 1519 C CA . PHE A 1 185 ? -3.923 -4.479 22.977 1.00 93.19 185 PHE A CA 1
ATOM 1520 C C . PHE A 1 185 ? -4.050 -2.945 22.982 1.00 93.19 185 PHE A C 1
ATOM 1522 O O . PHE A 1 185 ? -4.499 -2.386 21.977 1.00 93.19 185 PHE A O 1
ATOM 1529 N N . PRO A 1 186 ? -3.646 -2.260 24.064 1.00 94.50 186 PRO A N 1
ATOM 1530 C CA . PRO A 1 186 ? -3.668 -0.800 24.127 1.00 94.50 186 PRO A CA 1
ATOM 1531 C C . PRO A 1 186 ? -2.869 -0.152 22.990 1.00 94.50 186 PRO A C 1
ATOM 1533 O O . PRO A 1 186 ? -1.773 -0.611 22.661 1.00 94.50 186 PRO A O 1
ATOM 1536 N N . LEU A 1 187 ? -3.421 0.906 22.398 1.00 95.31 187 LEU A N 1
ATOM 1537 C CA . LEU A 1 187 ? -2.743 1.745 21.416 1.00 95.31 187 LEU A CA 1
ATOM 1538 C C . LEU A 1 187 ? -2.112 2.942 22.134 1.00 95.31 187 LEU A C 1
ATOM 1540 O O . LEU A 1 187 ? -2.806 3.814 22.656 1.00 95.31 187 LEU A O 1
ATOM 1544 N N . GLU A 1 188 ? -0.786 3.000 22.140 1.00 95.12 188 GLU A N 1
ATOM 1545 C CA . GLU A 1 188 ? -0.011 4.063 22.780 1.00 95.12 188 GLU A CA 1
ATOM 1546 C C . GLU A 1 188 ? 0.449 5.105 21.749 1.00 95.12 188 GLU A C 1
ATOM 1548 O O . GLU A 1 188 ? 0.419 4.863 20.540 1.00 95.12 188 GLU A O 1
ATOM 1553 N N . ASN A 1 189 ? 0.843 6.297 22.213 1.00 94.81 189 ASN A N 1
ATOM 1554 C CA . ASN A 1 189 ? 1.421 7.365 21.380 1.00 94.81 189 ASN A CA 1
ATOM 1555 C C . ASN A 1 189 ? 0.642 7.644 20.076 1.00 94.81 189 ASN A C 1
ATOM 1557 O O . ASN A 1 189 ? 1.207 7.821 18.993 1.00 94.81 189 ASN A O 1
ATOM 1561 N N . THR A 1 190 ? -0.691 7.668 20.172 1.00 94.94 190 THR A N 1
ATOM 1562 C CA . THR A 1 190 ? -1.551 7.771 18.992 1.00 94.94 190 THR A CA 1
ATOM 1563 C C . THR A 1 190 ? -1.508 9.166 18.370 1.00 94.94 190 THR A C 1
ATOM 1565 O O . THR A 1 190 ? -1.644 10.162 19.083 1.00 94.94 190 THR A O 1
ATOM 1568 N N . SER A 1 191 ? -1.430 9.253 17.041 1.00 93.00 191 SER A N 1
ATOM 1569 C CA . SER A 1 191 ? -1.586 10.511 16.303 1.00 93.00 191 SER A CA 1
ATOM 1570 C C . SER A 1 191 ? -2.626 10.394 15.190 1.00 93.00 191 SER A C 1
ATOM 1572 O O . SER A 1 191 ? -2.797 9.336 14.576 1.00 93.00 191 SER A O 1
ATOM 1574 N N . LYS A 1 192 ? -3.338 11.499 14.940 1.00 93.12 192 LYS A N 1
ATOM 1575 C CA . LYS A 1 192 ? -4.340 11.631 13.876 1.00 93.12 192 LYS A CA 1
ATOM 1576 C C . LYS A 1 192 ? -4.033 12.880 13.058 1.00 93.12 192 LYS A C 1
ATOM 1578 O O . LYS A 1 192 ? -4.404 13.984 13.449 1.00 93.12 192 LYS A O 1
ATOM 1583 N N . ASN A 1 193 ? -3.355 12.698 11.933 1.00 88.50 193 ASN A N 1
ATOM 1584 C CA . ASN A 1 193 ? -2.899 13.785 11.070 1.00 88.50 193 ASN A CA 1
ATOM 1585 C C . ASN A 1 193 ? -3.579 13.729 9.698 1.00 88.50 193 ASN A C 1
ATOM 1587 O O . ASN A 1 193 ? -4.239 12.749 9.353 1.00 88.50 193 ASN A O 1
ATOM 1591 N N . LEU A 1 194 ? -3.410 14.788 8.909 1.00 86.56 194 LEU A N 1
ATOM 1592 C CA . LEU A 1 194 ? -3.860 14.863 7.520 1.00 86.56 194 LEU A CA 1
ATOM 1593 C C . LEU A 1 194 ? -2.649 15.083 6.607 1.00 86.56 194 LEU A C 1
ATOM 1595 O O . LEU A 1 194 ? -1.707 15.784 6.974 1.00 86.56 194 LEU A O 1
ATOM 1599 N N . TYR A 1 195 ? -2.666 14.473 5.423 1.00 81.44 195 TYR A N 1
ATOM 1600 C CA . TYR A 1 195 ? -1.582 14.551 4.450 1.00 81.44 195 TYR A CA 1
ATOM 1601 C C . TYR A 1 195 ? -1.960 15.333 3.197 1.00 81.44 195 TYR A C 1
ATOM 1603 O O . TYR A 1 195 ? -2.898 14.974 2.468 1.00 81.44 195 TYR A O 1
ATOM 1611 N N . GLY A 1 196 ? -1.118 16.321 2.890 1.00 75.38 196 GLY A N 1
ATOM 1612 C CA . GLY A 1 196 ? -1.161 17.099 1.658 1.00 75.38 196 GLY A CA 1
ATOM 1613 C C . GLY A 1 196 ? -2.436 17.929 1.507 1.00 75.38 196 GLY A C 1
ATOM 1614 O O . GLY A 1 196 ? -3.254 18.029 2.408 1.00 75.38 196 GLY A O 1
ATOM 1615 N N . LYS A 1 197 ? -2.629 18.508 0.318 1.00 71.81 197 LYS A N 1
ATOM 1616 C CA . LYS A 1 197 ? -3.800 19.353 0.010 1.00 71.81 197 LYS A CA 1
ATOM 1617 C C . LYS A 1 197 ? -5.122 18.584 -0.085 1.00 71.81 197 LYS A C 1
ATOM 1619 O O . LYS A 1 197 ? -6.175 19.194 -0.197 1.00 71.81 197 LYS A O 1
ATOM 1624 N N . SER A 1 198 ? -5.056 17.255 -0.141 1.00 68.31 198 SER A N 1
ATOM 1625 C CA . SER A 1 198 ? -6.225 16.378 -0.255 1.00 68.31 198 SER 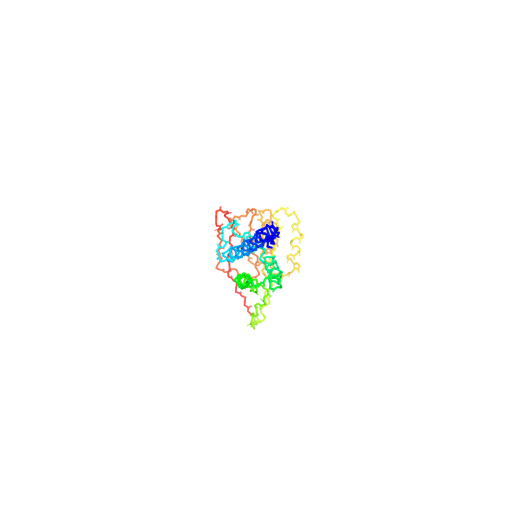A CA 1
ATOM 1626 C C . SER A 1 198 ? -6.722 15.857 1.093 1.00 68.31 198 SER A C 1
ATOM 1628 O O . SER A 1 198 ? -7.562 14.958 1.089 1.00 68.31 198 SER A O 1
ATOM 1630 N N . ASP A 1 199 ? -6.143 16.338 2.201 1.00 79.19 199 ASP A N 1
ATOM 1631 C CA . ASP A 1 199 ? -6.523 16.000 3.574 1.00 79.19 199 ASP A CA 1
ATOM 1632 C C . ASP A 1 199 ? -6.689 14.489 3.801 1.00 79.19 199 ASP A C 1
ATOM 1634 O O . ASP A 1 199 ? -7.653 14.011 4.399 1.00 79.19 199 ASP A O 1
ATOM 1638 N N . LYS A 1 200 ? -5.749 13.692 3.272 1.00 83.94 200 LYS A N 1
ATOM 1639 C CA . LYS A 1 200 ? -5.803 12.232 3.432 1.00 83.94 200 LYS A CA 1
ATOM 1640 C C . LYS A 1 200 ? -5.471 11.879 4.882 1.00 83.94 200 LYS A C 1
ATOM 1642 O O . LYS A 1 200 ? -4.446 12.351 5.368 1.00 83.94 200 LYS A O 1
ATOM 1647 N N . PRO A 1 201 ? -6.267 11.046 5.567 1.00 89.50 201 PRO A N 1
ATOM 1648 C CA . PRO A 1 201 ? -5.990 10.727 6.957 1.00 89.50 201 PRO A CA 1
ATOM 1649 C C . PRO A 1 201 ? -4.709 9.903 7.102 1.00 89.50 201 PRO A C 1
ATOM 1651 O O . PRO A 1 201 ? -4.473 8.953 6.358 1.00 89.50 201 PRO A O 1
ATOM 1654 N N . ILE A 1 202 ? -3.912 10.263 8.104 1.00 90.12 202 ILE A N 1
ATOM 1655 C CA . ILE A 1 202 ? -2.786 9.495 8.625 1.00 90.12 202 ILE A CA 1
ATOM 1656 C C . ILE A 1 202 ? -3.113 9.141 10.070 1.00 90.12 202 ILE A C 1
ATOM 1658 O O . ILE A 1 202 ? -3.434 10.017 10.874 1.00 90.12 202 ILE A O 1
ATOM 1662 N N . LEU A 1 203 ? -2.982 7.859 10.397 1.00 93.06 203 LEU A N 1
ATOM 1663 C CA . LEU A 1 203 ? -3.019 7.364 11.764 1.00 93.06 203 LEU A CA 1
ATOM 1664 C C . LEU A 1 203 ? -1.664 6.753 12.110 1.00 93.06 203 LEU A C 1
ATOM 1666 O O . LEU A 1 203 ? -1.123 5.980 11.320 1.00 93.06 203 LEU A O 1
ATOM 1670 N N . SER A 1 204 ? -1.146 7.073 13.290 1.00 93.81 204 SER A N 1
ATOM 1671 C CA . SER A 1 204 ? -0.021 6.358 13.891 1.00 93.81 204 SER A CA 1
ATOM 1672 C C . SER A 1 204 ? -0.388 5.925 15.301 1.00 93.81 204 SER A C 1
ATOM 1674 O O . SER A 1 204 ? -1.139 6.618 15.985 1.00 93.81 204 SER A O 1
ATOM 1676 N N . ALA A 1 205 ? 0.137 4.784 15.720 1.00 94.25 205 ALA A N 1
ATOM 1677 C CA . ALA A 1 205 ? 0.043 4.282 17.081 1.00 94.25 205 ALA A CA 1
ATOM 1678 C C . ALA A 1 205 ? 1.216 3.335 17.333 1.00 94.25 205 ALA A C 1
ATOM 1680 O O . ALA A 1 205 ? 1.713 2.700 16.399 1.00 94.25 205 ALA A O 1
ATOM 1681 N N . GLU A 1 206 ? 1.623 3.236 18.588 1.00 93.88 206 GLU A N 1
ATOM 1682 C CA . GLU A 1 206 ? 2.593 2.266 19.073 1.00 93.88 206 GLU A CA 1
ATOM 1683 C C . GLU A 1 206 ? 1.855 1.130 19.782 1.00 93.88 206 GLU A C 1
ATOM 1685 O O . GLU A 1 206 ? 0.840 1.340 20.448 1.00 93.88 206 GLU A O 1
ATOM 1690 N N . LEU A 1 207 ? 2.337 -0.095 19.579 1.00 90.38 207 LEU A N 1
ATOM 1691 C CA . LEU A 1 207 ? 1.728 -1.311 20.104 1.00 90.38 207 LEU A CA 1
ATOM 1692 C C . LEU A 1 207 ? 2.790 -2.108 20.857 1.00 90.38 207 LEU A C 1
ATOM 1694 O O . LEU A 1 207 ? 3.751 -2.584 20.249 1.00 90.38 207 LEU A O 1
ATOM 1698 N N . THR A 1 208 ? 2.584 -2.302 22.156 1.00 87.12 208 THR A N 1
ATOM 1699 C CA . THR A 1 208 ? 3.447 -3.152 22.982 1.00 87.12 208 THR A CA 1
ATOM 1700 C C . THR A 1 208 ? 2.851 -4.554 23.069 1.00 87.12 208 THR A C 1
ATOM 1702 O O . THR A 1 208 ? 1.766 -4.753 23.613 1.00 87.12 208 THR A O 1
ATOM 1705 N N . ILE A 1 209 ? 3.560 -5.543 22.522 1.00 80.62 209 ILE A N 1
ATOM 1706 C CA . ILE A 1 209 ? 3.153 -6.952 22.559 1.00 80.62 209 ILE A CA 1
ATOM 1707 C C . ILE A 1 209 ? 3.940 -7.627 23.677 1.00 80.62 209 ILE A C 1
ATOM 1709 O O . ILE A 1 209 ? 5.120 -7.942 23.518 1.00 80.62 209 ILE A O 1
ATOM 1713 N N . ASN A 1 210 ? 3.288 -7.821 24.820 1.00 69.56 210 ASN A N 1
ATOM 1714 C CA . ASN A 1 210 ? 3.876 -8.566 25.928 1.00 69.56 210 ASN A CA 1
ATOM 1715 C C . ASN A 1 210 ? 3.947 -10.055 25.558 1.00 69.56 210 ASN A C 1
ATOM 1717 O O . ASN A 1 210 ? 2.971 -10.616 25.057 1.00 69.56 210 ASN A O 1
ATOM 1721 N N . LYS A 1 211 ? 5.118 -10.659 25.778 1.00 58.56 211 LYS A N 1
ATOM 1722 C CA . LYS A 1 211 ? 5.341 -12.106 25.660 1.00 58.56 211 LYS A CA 1
ATOM 1723 C C . LYS A 1 211 ? 4.651 -12.871 26.782 1.00 58.56 211 LYS A C 1
ATOM 1725 O O . LYS A 1 211 ? 4.650 -12.351 27.920 1.00 58.56 211 LYS A O 1
#

pLDDT: mean 82.3, std 14.4, range [35.91, 97.31]

Sequence (211 aa):
MIKFGNRTDYCKGTVFGWSQRMKRLLTYVFCLSLFVVSLIAWLSNLYGWVLPIELFSHFQAQYFIISLFFILGLLLVSRDQKIQFLAIFTVTIISINILSWYLPFVANQTAENSNLRVLVYNVYKNNESHEKALAMIRKNQADLAVLLEINEIWMQKLKQLNKAFSDVLYSSQINDRGIAIYSKFPLENTSKNLYGKSDKPILSAELTINK

Mean predicted aligned error: 11.5 Å